Protein AF-A0A0F2N7G3-F1 (afdb_monomer_lite)

Structure (mmCIF, N/CA/C/O backbone):
data_AF-A0A0F2N7G3-F1
#
_entry.id   AF-A0A0F2N7G3-F1
#
loop_
_atom_site.group_PDB
_atom_site.id
_atom_site.type_symbol
_atom_site.label_atom_id
_atom_site.label_alt_id
_atom_site.label_comp_id
_atom_site.label_asym_id
_atom_site.label_entity_id
_atom_site.label_seq_id
_atom_site.pdbx_PDB_ins_code
_atom_site.Cartn_x
_atom_site.Cartn_y
_atom_site.Cartn_z
_atom_site.occupancy
_atom_site.B_iso_or_equiv
_atom_site.auth_seq_id
_atom_site.auth_comp_id
_atom_site.auth_asym_id
_atom_site.auth_atom_id
_atom_site.pdbx_PDB_model_num
ATOM 1 N N . MET A 1 1 ? 11.033 -14.322 -19.989 1.00 72.00 1 MET A N 1
ATOM 2 C CA . MET A 1 1 ? 12.106 -14.354 -21.023 1.00 72.00 1 MET A CA 1
ATOM 3 C C . MET A 1 1 ? 13.454 -14.133 -20.350 1.00 72.00 1 MET A C 1
ATOM 5 O O . MET A 1 1 ? 13.555 -13.159 -19.626 1.00 72.00 1 MET A O 1
ATOM 9 N N . LYS A 1 2 ? 14.467 -14.987 -20.559 1.00 78.50 2 LYS A N 1
ATOM 10 C CA . LYS A 1 2 ? 15.800 -14.858 -19.932 1.00 78.50 2 LYS A CA 1
ATOM 11 C C . LYS A 1 2 ? 16.860 -14.448 -20.958 1.00 78.50 2 LYS A C 1
ATOM 13 O O . LYS A 1 2 ? 16.873 -15.008 -22.050 1.00 78.50 2 LYS A O 1
ATOM 18 N N . VAL A 1 3 ? 17.708 -13.473 -20.625 1.00 78.44 3 VAL A N 1
ATOM 19 C CA . VAL A 1 3 ? 18.659 -12.839 -21.554 1.00 78.44 3 VAL A CA 1
ATOM 20 C C . VAL A 1 3 ? 19.951 -12.476 -20.835 1.00 78.44 3 VAL A C 1
ATOM 22 O O . VAL A 1 3 ? 19.907 -11.849 -19.783 1.00 78.44 3 VAL A O 1
ATOM 25 N N . THR A 1 4 ? 21.096 -12.820 -21.419 1.00 81.38 4 THR A N 1
ATOM 26 C CA . THR A 1 4 ? 22.418 -12.392 -20.939 1.00 81.38 4 THR A CA 1
ATOM 27 C C . THR A 1 4 ? 22.904 -11.199 -21.756 1.00 81.38 4 THR A C 1
ATOM 29 O O . THR A 1 4 ? 22.826 -11.206 -22.985 1.00 81.38 4 THR A O 1
ATOM 32 N N . ILE A 1 5 ? 23.377 -10.164 -21.067 1.00 78.56 5 ILE A N 1
ATOM 33 C CA . ILE A 1 5 ? 23.793 -8.886 -21.637 1.00 78.56 5 ILE A CA 1
ATOM 34 C C . ILE A 1 5 ? 25.274 -8.691 -21.321 1.00 78.56 5 ILE A C 1
ATOM 36 O O . ILE A 1 5 ? 25.671 -8.583 -20.158 1.00 78.56 5 ILE A O 1
ATOM 40 N N . ASP A 1 6 ? 26.093 -8.642 -22.368 1.00 78.94 6 ASP A N 1
ATOM 41 C CA . ASP A 1 6 ? 27.512 -8.327 -22.230 1.00 78.94 6 ASP A CA 1
ATOM 42 C C . ASP A 1 6 ? 27.727 -6.821 -22.015 1.00 78.94 6 ASP A C 1
ATOM 44 O O . ASP A 1 6 ? 26.943 -5.976 -22.464 1.00 78.94 6 ASP A O 1
ATOM 48 N N . LYS A 1 7 ? 28.842 -6.476 -21.366 1.00 73.31 7 LYS A N 1
ATOM 49 C CA . LYS A 1 7 ? 29.288 -5.085 -21.226 1.00 73.31 7 LYS A CA 1
ATOM 50 C C . LYS A 1 7 ? 29.642 -4.486 -22.596 1.00 73.31 7 LYS A C 1
ATOM 52 O O . LYS A 1 7 ? 30.176 -5.189 -23.454 1.00 73.31 7 LYS A O 1
ATOM 57 N N . ASN A 1 8 ? 29.385 -3.189 -22.775 1.00 71.25 8 ASN A N 1
ATOM 58 C CA . ASN A 1 8 ? 29.599 -2.434 -24.017 1.00 71.25 8 ASN A CA 1
ATOM 59 C C . ASN A 1 8 ? 28.863 -3.017 -25.238 1.00 71.25 8 ASN A C 1
ATOM 61 O O . ASN A 1 8 ? 29.367 -2.994 -26.362 1.00 71.25 8 ASN A O 1
ATOM 65 N N . LYS A 1 9 ? 27.683 -3.597 -25.015 1.00 76.75 9 LYS A N 1
ATOM 66 C CA . LYS A 1 9 ? 26.800 -4.083 -26.073 1.00 76.75 9 LYS A CA 1
ATOM 67 C C . LYS A 1 9 ? 25.413 -3.489 -25.920 1.00 76.75 9 LYS A C 1
ATOM 69 O O . LYS A 1 9 ? 24.942 -3.197 -24.824 1.00 76.75 9 LYS A O 1
ATOM 74 N N . THR A 1 10 ? 24.735 -3.377 -27.054 1.00 75.94 10 THR A N 1
ATOM 75 C CA . THR A 1 10 ? 23.310 -3.079 -27.089 1.00 75.94 10 THR A CA 1
ATOM 76 C C . THR A 1 10 ? 22.542 -4.363 -27.365 1.00 75.94 10 THR A C 1
ATOM 78 O O . THR A 1 10 ? 22.712 -4.966 -28.425 1.00 75.94 10 THR A O 1
ATOM 81 N N . VAL A 1 11 ? 21.689 -4.779 -26.430 1.00 76.81 11 VAL A N 1
ATOM 82 C CA . VAL A 1 11 ? 20.790 -5.930 -26.615 1.00 76.81 11 VAL A CA 1
ATOM 83 C C . VAL A 1 11 ? 19.369 -5.426 -26.824 1.00 76.81 11 VAL A C 1
ATOM 85 O O . VAL A 1 11 ? 18.918 -4.522 -26.125 1.00 76.81 11 VAL A O 1
ATOM 88 N N . GLN A 1 12 ? 18.673 -6.000 -27.806 1.00 75.25 12 GLN A N 1
ATOM 89 C CA . GLN A 1 12 ? 17.316 -5.613 -28.181 1.00 75.25 12 GLN A CA 1
ATOM 90 C C . GLN A 1 12 ? 16.384 -6.814 -28.051 1.00 75.25 1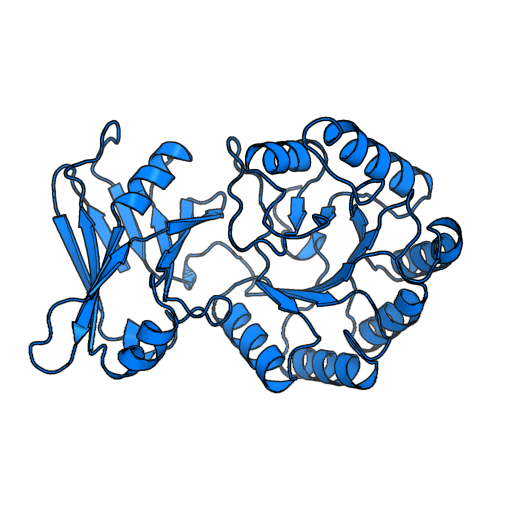2 GLN A C 1
ATOM 92 O O . GLN A 1 12 ? 16.621 -7.852 -28.668 1.00 75.25 12 GLN A O 1
ATOM 97 N N . LEU A 1 13 ? 15.321 -6.665 -27.264 1.00 70.88 13 LEU A N 1
ATOM 98 C CA . LEU A 1 13 ? 14.324 -7.707 -27.048 1.00 70.88 13 LEU A CA 1
ATOM 99 C C . LEU A 1 13 ? 12.992 -7.289 -27.633 1.00 70.88 13 LEU A C 1
ATOM 101 O O . LEU A 1 13 ? 12.476 -6.219 -27.322 1.00 70.88 13 LEU A O 1
ATOM 105 N N . PHE A 1 14 ? 12.438 -8.170 -28.457 1.00 67.75 14 PHE A N 1
ATOM 106 C CA . PHE A 1 14 ? 11.184 -7.952 -29.156 1.00 67.75 14 PHE A CA 1
ATOM 107 C C . PHE A 1 14 ? 10.133 -8.914 -28.630 1.00 67.75 14 PHE A C 1
ATOM 109 O O . PHE A 1 14 ? 10.351 -10.127 -28.618 1.00 67.75 14 PHE A O 1
ATOM 116 N N . ASN A 1 15 ? 8.961 -8.393 -28.274 1.00 63.91 15 ASN A N 1
ATOM 117 C CA . ASN A 1 15 ? 7.824 -9.247 -27.974 1.00 63.91 15 ASN A CA 1
ATOM 118 C C . ASN A 1 15 ? 6.504 -8.622 -28.445 1.00 63.91 15 ASN A C 1
ATOM 120 O O . ASN A 1 15 ? 6.137 -7.514 -28.059 1.00 63.91 15 ASN A O 1
ATOM 124 N N . ARG A 1 16 ? 5.781 -9.353 -29.300 1.00 58.91 16 ARG A N 1
ATOM 125 C CA . ARG A 1 16 ? 4.469 -8.941 -29.821 1.00 58.91 16 ARG A CA 1
ATOM 126 C C . ARG A 1 16 ? 3.311 -9.310 -28.887 1.00 58.91 16 ARG A C 1
ATOM 128 O O . ARG A 1 16 ? 2.254 -8.695 -28.991 1.00 58.91 16 ARG A O 1
ATOM 135 N N . SER A 1 17 ? 3.473 -10.292 -27.993 1.00 58.00 17 SER A N 1
ATOM 136 C CA . SER A 1 17 ? 2.402 -10.703 -27.068 1.00 58.00 17 SER A CA 1
ATOM 137 C C . SER A 1 17 ? 2.170 -9.679 -25.955 1.00 58.00 17 SER A C 1
ATOM 139 O O . SER A 1 17 ? 1.044 -9.492 -25.510 1.00 58.00 17 SER A O 1
ATOM 141 N N . TRP A 1 18 ? 3.217 -8.945 -25.594 1.00 57.19 18 TRP A N 1
ATOM 142 C CA . TRP A 1 18 ? 3.231 -7.855 -24.621 1.00 57.19 18 TRP A CA 1
ATOM 143 C C . TRP A 1 18 ? 2.234 -6.721 -24.895 1.00 57.19 18 TRP A C 1
ATOM 145 O O . TRP A 1 18 ? 1.653 -6.175 -23.962 1.00 57.19 18 TRP A O 1
ATOM 155 N N . VAL A 1 19 ? 1.978 -6.412 -26.168 1.00 53.44 19 VAL A N 1
ATOM 156 C CA . VAL A 1 19 ? 0.980 -5.407 -26.574 1.00 53.44 19 VAL A CA 1
ATOM 157 C C . VAL A 1 19 ? -0.447 -5.943 -26.412 1.00 53.44 19 VAL A C 1
ATOM 159 O O . VAL A 1 19 ? -1.344 -5.219 -25.997 1.00 53.44 19 VAL A O 1
ATOM 162 N N . LYS A 1 20 ? -0.667 -7.225 -26.729 1.00 51.09 20 LYS A N 1
ATOM 163 C CA . LYS A 1 20 ? -2.007 -7.831 -26.796 1.00 51.09 20 LYS A CA 1
ATOM 164 C C . LYS A 1 20 ? -2.516 -8.374 -25.460 1.00 51.09 20 LYS A C 1
ATOM 166 O O . LYS A 1 20 ? -3.719 -8.531 -25.303 1.00 51.09 20 LYS A O 1
ATOM 171 N N . ALA A 1 21 ? -1.624 -8.684 -24.521 1.00 47.59 21 ALA A N 1
ATOM 172 C CA . ALA A 1 21 ? -1.977 -9.381 -23.284 1.00 47.59 21 ALA A CA 1
ATOM 173 C C . ALA A 1 21 ? -2.361 -8.455 -22.112 1.00 47.59 21 ALA A C 1
ATOM 175 O O . ALA A 1 21 ? -2.647 -8.951 -21.030 1.00 47.59 21 ALA A O 1
ATOM 176 N N . GLY A 1 22 ? -2.315 -7.125 -22.267 1.00 47.97 22 GLY A N 1
ATOM 177 C CA . GLY A 1 22 ? -2.617 -6.183 -21.173 1.00 47.97 22 GLY A CA 1
ATOM 178 C C . GLY A 1 22 ? -1.610 -6.185 -20.007 1.00 47.97 22 GLY A C 1
ATOM 179 O O . GLY A 1 22 ? -1.713 -5.345 -19.119 1.00 47.97 22 GLY A O 1
ATOM 180 N N . VAL A 1 23 ? -0.604 -7.069 -20.044 1.00 49.19 23 VAL A N 1
ATOM 181 C CA . VAL A 1 23 ? 0.442 -7.278 -19.019 1.00 49.19 23 VAL A CA 1
ATOM 182 C C . VAL A 1 23 ? 1.237 -6.005 -18.726 1.00 49.19 23 VAL A C 1
ATOM 184 O O . VAL A 1 23 ? 1.738 -5.812 -17.624 1.00 49.19 23 VAL A O 1
ATOM 187 N N . ILE A 1 24 ? 1.326 -5.111 -19.708 1.00 57.69 24 ILE A N 1
ATOM 188 C CA . ILE A 1 24 ? 2.257 -3.993 -19.659 1.00 57.69 24 ILE A CA 1
ATOM 189 C C . ILE A 1 24 ? 1.602 -2.670 -19.278 1.00 57.69 24 ILE A C 1
ATOM 191 O O . ILE A 1 24 ? 2.292 -1.780 -18.793 1.00 57.69 24 ILE A O 1
ATOM 195 N N . ARG A 1 25 ? 0.285 -2.504 -19.439 1.00 63.62 25 ARG A N 1
ATOM 196 C CA . ARG A 1 25 ? -0.356 -1.248 -19.037 1.00 63.62 25 ARG A CA 1
ATOM 197 C C . ARG A 1 25 ? -0.560 -1.244 -17.527 1.00 63.62 25 ARG A C 1
ATOM 199 O O . ARG A 1 25 ? -1.427 -1.942 -17.014 1.00 63.62 25 ARG A O 1
ATOM 206 N N . ASP A 1 26 ? 0.210 -0.418 -16.833 1.00 63.66 26 ASP A N 1
ATOM 207 C CA . ASP A 1 26 ? -0.037 -0.092 -15.438 1.00 63.66 26 ASP A CA 1
ATOM 208 C C . ASP A 1 26 ? -1.223 0.865 -15.340 1.00 63.66 26 ASP A C 1
ATOM 210 O O . ASP A 1 26 ? -1.124 2.040 -15.712 1.00 63.66 26 ASP A O 1
ATOM 214 N N . MET A 1 27 ? -2.355 0.362 -14.850 1.00 62.53 27 MET A N 1
ATOM 215 C CA . MET A 1 27 ? -3.578 1.160 -14.744 1.00 62.53 27 MET A CA 1
ATOM 216 C C . MET A 1 27 ? -3.527 2.197 -13.615 1.00 62.53 27 MET A C 1
ATOM 218 O O . MET A 1 27 ? -4.359 3.101 -13.597 1.00 62.53 27 MET A O 1
ATOM 222 N N . ARG A 1 28 ? -2.558 2.110 -12.690 1.00 56.78 28 ARG A N 1
ATOM 223 C CA . ARG A 1 28 ? -2.396 3.078 -11.591 1.00 56.78 28 ARG A CA 1
ATOM 224 C C . ARG A 1 28 ? -1.828 4.386 -12.108 1.00 56.78 28 ARG A C 1
ATOM 226 O O . ARG A 1 28 ? -2.324 5.462 -11.801 1.00 56.78 28 ARG A O 1
ATOM 233 N N . TYR A 1 29 ? -0.769 4.269 -12.900 1.00 55.75 29 TYR A N 1
ATOM 234 C CA . TYR A 1 29 ? 0.009 5.414 -13.367 1.00 55.75 29 TYR A CA 1
ATOM 235 C C . TYR A 1 29 ? -0.225 5.748 -14.831 1.00 55.75 29 TYR A C 1
ATOM 237 O O . TYR A 1 29 ? 0.420 6.652 -15.359 1.00 55.75 29 TYR A O 1
ATOM 245 N N . ASN A 1 30 ? -1.113 4.993 -15.479 1.00 60.88 30 ASN A N 1
ATOM 246 C CA . ASN A 1 30 ? -1.351 5.051 -16.909 1.00 60.88 30 ASN A CA 1
ATOM 247 C C . ASN A 1 30 ? -0.032 5.035 -17.698 1.00 60.88 30 ASN A C 1
ATOM 249 O O . ASN A 1 30 ? 0.276 5.940 -18.475 1.00 60.88 30 ASN A O 1
ATOM 253 N N . CYS A 1 31 ? 0.792 4.029 -17.414 1.00 63.72 31 CYS A N 1
ATOM 254 C CA . CYS A 1 31 ? 2.129 3.899 -17.979 1.00 63.72 31 CYS A CA 1
ATOM 255 C C . CYS A 1 31 ? 2.402 2.455 -18.389 1.00 63.72 31 CYS A C 1
ATOM 257 O O . CYS A 1 31 ? 1.558 1.577 -18.211 1.00 63.72 31 CYS A O 1
ATOM 259 N N . ILE A 1 32 ? 3.582 2.212 -18.948 1.00 68.69 32 ILE A N 1
ATOM 260 C CA . ILE A 1 32 ? 4.042 0.860 -19.235 1.00 68.69 32 ILE A CA 1
ATOM 261 C C . ILE A 1 32 ? 4.868 0.356 -18.053 1.00 68.69 32 ILE A C 1
ATOM 263 O O . ILE A 1 32 ? 5.714 1.082 -17.542 1.00 68.69 32 ILE A O 1
ATOM 267 N N . SER A 1 33 ? 4.641 -0.875 -17.605 1.00 69.12 33 SER A N 1
ATOM 268 C CA . SER A 1 33 ? 5.475 -1.500 -16.582 1.00 69.12 33 SER A CA 1
ATOM 269 C C . SER A 1 33 ? 5.602 -3.004 -16.769 1.00 69.12 33 SER A C 1
ATOM 271 O O . SER A 1 33 ? 4.733 -3.635 -17.361 1.00 69.12 33 SER A O 1
ATOM 273 N N . PHE A 1 34 ? 6.700 -3.562 -16.273 1.00 70.31 34 PHE A N 1
ATOM 274 C CA . PHE A 1 34 ? 7.006 -4.986 -16.360 1.00 70.31 34 PHE A CA 1
ATOM 275 C C . PHE A 1 34 ? 7.913 -5.410 -15.204 1.00 70.31 34 PHE A C 1
ATOM 277 O O . PHE A 1 34 ? 8.567 -4.573 -14.569 1.00 70.31 34 PHE A O 1
ATOM 284 N N . TRP A 1 35 ? 7.953 -6.710 -14.925 1.00 73.00 35 TRP A N 1
ATOM 285 C CA . TRP A 1 35 ? 8.851 -7.276 -13.921 1.00 73.00 35 TRP A CA 1
ATOM 286 C C . TRP A 1 35 ? 10.165 -7.706 -14.562 1.00 73.00 35 TRP A C 1
ATOM 288 O O . TRP A 1 35 ? 10.185 -8.381 -15.590 1.00 73.00 35 TRP A O 1
ATOM 298 N N . MET A 1 36 ? 11.277 -7.345 -13.933 1.00 74.75 36 MET A N 1
ATOM 299 C CA . MET A 1 36 ? 12.616 -7.733 -14.350 1.00 74.75 36 MET A CA 1
ATOM 300 C C . MET A 1 36 ? 13.381 -8.299 -13.158 1.00 74.75 36 MET A C 1
ATOM 302 O O . MET A 1 36 ? 13.611 -7.598 -12.181 1.00 74.75 36 MET A O 1
ATOM 306 N N . LYS A 1 37 ? 13.799 -9.559 -13.233 1.00 74.44 37 LYS A N 1
ATOM 307 C CA . LYS A 1 37 ? 14.785 -10.138 -12.324 1.00 74.44 37 LYS A CA 1
ATOM 308 C C . LYS A 1 37 ? 16.171 -9.888 -12.875 1.00 74.44 37 LYS A C 1
ATOM 310 O O . LYS A 1 37 ? 16.400 -10.165 -14.050 1.00 74.44 37 LYS A O 1
ATOM 315 N N . ILE A 1 38 ? 17.091 -9.440 -12.041 1.00 74.19 38 ILE A N 1
ATOM 316 C CA . ILE A 1 38 ? 18.508 -9.370 -12.380 1.00 74.19 38 ILE A CA 1
ATOM 317 C C . ILE A 1 38 ? 19.203 -10.475 -11.578 1.00 74.19 38 ILE A C 1
ATOM 319 O O . ILE A 1 38 ? 19.166 -10.472 -10.350 1.00 74.19 38 ILE A O 1
ATOM 323 N N . ASP A 1 39 ? 19.769 -11.465 -12.270 1.00 74.75 39 ASP A N 1
ATOM 324 C CA . ASP A 1 39 ? 20.479 -12.582 -11.644 1.00 74.75 39 ASP A CA 1
ATOM 325 C C . ASP A 1 39 ? 21.842 -12.093 -11.129 1.00 74.75 39 ASP A C 1
ATOM 327 O O . ASP A 1 39 ? 22.720 -11.755 -11.923 1.00 74.75 39 ASP A O 1
ATOM 331 N N . GLY A 1 40 ? 22.019 -12.085 -9.807 1.00 70.69 40 GLY A N 1
ATOM 332 C CA . GLY A 1 40 ? 23.263 -11.718 -9.127 1.00 70.69 40 GLY A CA 1
ATOM 333 C C . GLY A 1 40 ? 23.014 -10.898 -7.860 1.00 70.69 40 GLY A C 1
ATOM 334 O O . GLY A 1 40 ? 21.897 -10.445 -7.608 1.00 70.69 40 GLY A O 1
ATOM 335 N N . ASP A 1 41 ? 24.063 -10.712 -7.062 1.00 69.06 41 ASP A N 1
ATOM 336 C CA . ASP A 1 41 ? 24.041 -9.837 -5.891 1.00 69.06 41 ASP A CA 1
ATOM 337 C C . ASP A 1 41 ? 24.531 -8.444 -6.292 1.00 69.06 41 ASP A C 1
ATOM 339 O O . ASP A 1 41 ? 25.728 -8.222 -6.463 1.00 69.06 41 ASP A O 1
ATOM 343 N N . TYR A 1 42 ? 23.589 -7.516 -6.450 1.00 70.12 42 TYR A N 1
ATOM 344 C CA . TYR A 1 42 ? 23.861 -6.127 -6.814 1.00 70.12 42 TYR A CA 1
ATOM 345 C C . TYR A 1 42 ? 23.477 -5.184 -5.675 1.00 70.12 42 TYR A C 1
ATOM 347 O O . TYR A 1 42 ? 22.481 -5.390 -4.972 1.00 70.12 42 TYR A O 1
ATOM 355 N N . THR A 1 43 ? 24.254 -4.120 -5.512 1.00 66.94 43 THR A N 1
ATOM 356 C CA . THR A 1 43 ? 23.890 -2.971 -4.680 1.00 66.94 43 THR A CA 1
ATOM 357 C C . THR A 1 43 ? 22.746 -2.175 -5.322 1.00 66.94 43 THR A C 1
ATOM 359 O O . THR A 1 43 ? 22.462 -2.305 -6.512 1.00 66.94 43 THR A O 1
ATOM 362 N N . LEU A 1 44 ? 22.070 -1.316 -4.552 1.00 63.12 44 LEU A N 1
ATOM 363 C CA . LEU A 1 44 ? 21.004 -0.462 -5.095 1.00 63.12 44 LEU A CA 1
ATOM 364 C C . LEU A 1 44 ? 21.514 0.485 -6.192 1.00 63.12 44 LEU A C 1
ATOM 366 O O . LEU A 1 44 ? 20.802 0.720 -7.163 1.00 63.12 44 LEU A O 1
ATOM 370 N N . GLU A 1 45 ? 22.725 1.017 -6.034 1.00 68.00 45 GLU A N 1
ATOM 371 C CA . GLU A 1 45 ? 23.364 1.892 -7.021 1.00 68.00 45 GLU A CA 1
ATOM 372 C C . GLU A 1 45 ? 23.597 1.144 -8.339 1.00 68.00 45 GLU A C 1
ATOM 374 O O . GLU A 1 45 ? 23.178 1.606 -9.397 1.00 68.00 45 GLU A O 1
ATOM 379 N N . GLU A 1 46 ? 24.127 -0.078 -8.267 1.00 72.75 46 GLU A N 1
ATOM 380 C CA . GLU A 1 46 ? 24.290 -0.956 -9.428 1.00 72.75 46 GLU A CA 1
ATOM 381 C C . GLU A 1 46 ? 22.948 -1.313 -10.082 1.00 72.75 46 GLU A C 1
ATOM 383 O O . GLU A 1 46 ? 22.830 -1.285 -11.304 1.00 72.75 46 GLU A O 1
ATOM 388 N N . LEU A 1 47 ? 21.904 -1.598 -9.297 1.00 71.38 47 LEU A N 1
ATOM 389 C CA . LEU A 1 47 ? 20.560 -1.851 -9.827 1.00 71.38 47 LEU A CA 1
ATOM 390 C C . LEU A 1 47 ? 19.969 -0.609 -10.511 1.00 71.38 47 LEU A C 1
ATOM 392 O O . LEU A 1 47 ? 19.339 -0.732 -11.562 1.00 71.38 47 LEU A O 1
ATOM 396 N N . GLN A 1 48 ? 20.166 0.582 -9.941 1.00 69.31 48 GLN A N 1
ATOM 397 C CA . GLN A 1 48 ? 19.744 1.852 -10.538 1.00 69.31 48 GLN A CA 1
ATOM 398 C C . GLN A 1 48 ? 20.460 2.109 -11.861 1.00 69.31 48 GLN A C 1
ATOM 400 O O . GLN A 1 48 ? 19.807 2.471 -12.841 1.00 69.31 48 GLN A O 1
ATOM 405 N N . GLU A 1 49 ? 21.769 1.866 -11.912 1.00 72.50 49 GLU A N 1
ATOM 406 C CA . GLU A 1 49 ? 22.543 1.927 -13.147 1.00 72.50 49 GLU A CA 1
ATOM 407 C C . GLU A 1 49 ? 22.024 0.915 -14.181 1.00 72.50 49 GLU A C 1
ATOM 409 O O . GLU A 1 49 ? 21.799 1.296 -15.329 1.00 7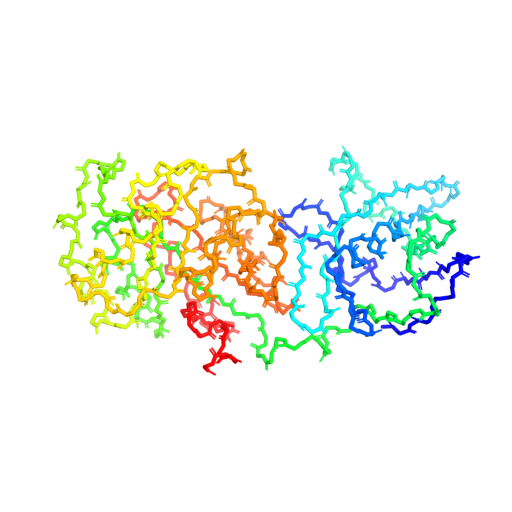2.50 49 GLU A O 1
ATOM 414 N N . ILE A 1 50 ? 21.762 -0.343 -13.793 1.00 73.75 50 ILE A N 1
ATOM 415 C CA . ILE A 1 50 ? 21.218 -1.379 -14.692 1.00 73.75 50 ILE A CA 1
ATOM 416 C C . ILE A 1 50 ? 19.859 -0.963 -15.252 1.00 73.75 50 ILE A C 1
ATOM 418 O O . ILE A 1 50 ? 19.644 -1.073 -16.458 1.00 73.75 50 ILE A O 1
ATOM 422 N N . VAL A 1 51 ? 18.945 -0.451 -14.422 1.00 71.44 51 VAL A N 1
ATOM 423 C CA . VAL A 1 51 ? 17.645 0.016 -14.920 1.00 71.44 51 VAL A CA 1
ATOM 424 C C . VAL A 1 51 ? 17.798 1.226 -15.831 1.00 71.44 51 VAL A C 1
ATOM 426 O O . VAL A 1 51 ? 17.148 1.254 -16.869 1.00 71.44 51 VAL A O 1
ATOM 429 N N . ALA A 1 52 ? 18.687 2.174 -15.528 1.00 70.38 52 ALA A N 1
ATOM 430 C CA . ALA A 1 52 ? 18.911 3.349 -16.373 1.00 70.38 52 ALA A CA 1
ATOM 431 C C . ALA A 1 52 ? 19.399 3.001 -17.797 1.00 70.38 52 ALA A C 1
ATOM 433 O O . ALA A 1 52 ? 19.209 3.790 -18.726 1.00 70.38 52 ALA A O 1
ATOM 434 N N . MET A 1 53 ? 19.992 1.818 -17.995 1.00 72.75 53 MET A N 1
ATOM 435 C CA . MET A 1 53 ? 20.368 1.309 -19.324 1.00 72.75 53 MET A CA 1
ATOM 436 C C . MET A 1 53 ? 19.176 0.830 -20.144 1.00 72.75 53 MET A C 1
ATOM 438 O O . MET A 1 53 ? 19.295 0.683 -21.363 1.00 72.75 53 MET A O 1
ATOM 442 N N . VAL A 1 54 ? 18.057 0.527 -19.488 1.00 72.50 54 VAL A N 1
ATOM 443 C CA . VAL A 1 54 ? 16.873 -0.014 -20.137 1.00 72.50 54 VAL A CA 1
ATOM 444 C C . VAL A 1 54 ? 16.104 1.135 -20.773 1.00 72.50 54 VAL A C 1
ATOM 446 O O . VAL A 1 54 ? 15.766 2.123 -20.129 1.00 72.50 54 VAL A O 1
ATOM 449 N N . ARG A 1 55 ? 15.796 1.023 -22.058 1.00 72.94 55 ARG A N 1
ATOM 450 C CA . ARG A 1 55 ? 14.922 1.950 -22.783 1.00 72.94 55 ARG A CA 1
ATOM 451 C C . ARG A 1 55 ? 13.836 1.153 -23.472 1.00 72.94 55 ARG A C 1
ATOM 453 O O . ARG A 1 55 ? 14.068 0.015 -23.877 1.00 72.94 55 ARG A O 1
ATOM 460 N N . LEU A 1 56 ? 12.661 1.753 -23.620 1.00 67.38 56 LEU A N 1
ATOM 461 C CA . LEU A 1 56 ? 11.605 1.173 -24.436 1.00 67.38 56 LEU A CA 1
ATOM 462 C C . LEU A 1 56 ? 11.451 1.978 -25.717 1.00 67.38 56 LEU A C 1
ATOM 464 O O . LEU A 1 56 ? 11.263 3.194 -25.687 1.00 67.38 56 LEU A O 1
ATOM 468 N N . GLU A 1 57 ? 11.512 1.268 -26.831 1.00 69.50 57 GLU A N 1
ATOM 469 C CA . GLU A 1 57 ? 11.232 1.779 -28.161 1.00 69.50 57 GLU A CA 1
ATOM 470 C C . GLU A 1 57 ? 9.944 1.149 -28.693 1.00 69.50 57 GLU A C 1
ATOM 472 O O . GLU A 1 57 ? 9.646 -0.027 -28.454 1.00 69.50 57 GLU A O 1
ATOM 477 N N . PHE A 1 58 ? 9.180 1.957 -29.420 1.00 68.38 58 PHE A N 1
ATOM 478 C CA . PHE A 1 58 ? 7.895 1.573 -29.984 1.00 68.38 58 PHE A CA 1
ATOM 479 C C . PHE A 1 58 ? 7.914 1.714 -31.495 1.00 68.38 58 PHE A C 1
ATOM 481 O O . PHE A 1 58 ? 8.071 2.828 -31.987 1.00 68.38 58 PHE A O 1
ATOM 488 N N . ASP A 1 59 ? 7.652 0.629 -32.218 1.00 63.59 59 ASP A N 1
ATOM 489 C CA . ASP A 1 59 ? 7.366 0.730 -33.648 1.00 63.59 59 ASP A CA 1
ATOM 490 C C . ASP A 1 59 ? 5.852 0.894 -33.836 1.00 63.59 59 ASP A C 1
ATOM 492 O O . ASP A 1 59 ? 5.062 0.015 -33.457 1.00 63.59 59 ASP A O 1
ATOM 496 N N . GLY A 1 60 ? 5.443 2.023 -34.419 1.00 57.59 60 GLY A N 1
ATOM 497 C CA . GLY A 1 60 ? 4.066 2.208 -34.871 1.00 57.59 60 GLY A CA 1
ATOM 498 C C . GLY A 1 60 ? 3.762 1.382 -36.126 1.00 57.59 60 GLY A C 1
ATOM 499 O O . GLY A 1 60 ? 4.679 0.941 -36.827 1.00 57.59 60 GLY A O 1
ATOM 500 N N . ALA A 1 61 ? 2.478 1.173 -36.423 1.00 53.44 61 ALA A N 1
ATOM 501 C CA . ALA A 1 61 ? 2.074 0.720 -37.754 1.00 53.44 61 ALA A CA 1
ATOM 502 C C . ALA A 1 61 ? 2.581 1.728 -38.807 1.00 53.44 61 ALA A C 1
ATOM 504 O O . ALA A 1 61 ? 2.458 2.935 -38.617 1.00 53.44 61 ALA A O 1
ATOM 505 N N . ASP A 1 62 ? 3.156 1.229 -39.901 1.00 51.59 62 ASP A N 1
ATOM 506 C CA . ASP A 1 62 ? 3.469 2.004 -41.111 1.00 51.59 62 ASP A CA 1
ATOM 507 C C . ASP A 1 62 ? 4.570 3.080 -40.996 1.00 51.59 62 ASP A C 1
ATOM 509 O O . ASP A 1 62 ? 4.376 4.251 -41.314 1.00 51.59 62 ASP A O 1
ATOM 513 N N . GLY A 1 63 ? 5.788 2.683 -40.611 1.00 51.72 63 GLY A N 1
ATOM 514 C CA . GLY A 1 63 ? 6.995 3.495 -40.853 1.00 51.72 63 GLY A CA 1
ATOM 515 C C . GLY A 1 63 ? 7.133 4.767 -40.003 1.00 51.72 63 GLY A C 1
ATOM 516 O O . GLY A 1 63 ? 8.071 5.542 -40.202 1.00 51.72 63 GLY A O 1
ATOM 517 N N . THR A 1 64 ? 6.243 4.989 -39.033 1.00 56.00 64 THR A N 1
ATOM 518 C CA . THR A 1 64 ? 6.413 6.027 -38.007 1.00 56.00 64 THR A CA 1
ATOM 519 C C . THR A 1 64 ? 7.682 5.795 -37.191 1.00 56.00 64 THR A C 1
ATOM 521 O O . THR A 1 64 ? 7.963 4.669 -36.778 1.00 56.00 64 THR A O 1
ATOM 524 N N . LYS A 1 65 ? 8.442 6.875 -36.950 1.00 57.19 65 LYS A N 1
ATOM 525 C CA . LYS A 1 65 ? 9.692 6.841 -36.178 1.00 57.19 65 LYS A CA 1
ATOM 526 C C . LYS A 1 65 ? 9.465 6.245 -34.782 1.00 57.19 65 LYS A C 1
ATOM 528 O O . LYS A 1 65 ? 8.437 6.560 -34.177 1.00 57.19 65 LYS A O 1
ATOM 533 N N . PRO A 1 66 ? 10.435 5.477 -34.252 1.00 58.81 66 PRO A N 1
ATOM 534 C CA . PRO A 1 66 ? 10.338 4.945 -32.908 1.00 58.81 66 PRO A CA 1
ATOM 535 C C . PRO A 1 66 ? 10.122 6.058 -31.888 1.00 58.81 66 PRO A C 1
ATOM 537 O O . PRO A 1 66 ? 10.863 7.043 -31.875 1.00 58.81 66 PRO A O 1
ATOM 540 N N . ILE A 1 67 ? 9.109 5.910 -31.036 1.00 61.41 67 ILE A N 1
ATOM 541 C CA . ILE A 1 67 ? 8.995 6.747 -29.840 1.00 61.41 67 ILE A CA 1
ATOM 542 C C . ILE A 1 67 ? 9.855 6.077 -28.771 1.00 61.41 67 ILE A C 1
ATOM 544 O O . ILE A 1 67 ? 9.683 4.888 -28.510 1.00 61.41 67 ILE A O 1
ATOM 548 N N . THR A 1 68 ? 10.794 6.812 -28.181 1.00 59.97 68 THR A N 1
ATOM 549 C CA . THR A 1 68 ? 11.654 6.300 -27.108 1.00 59.97 68 THR A CA 1
ATOM 550 C C . THR A 1 68 ? 11.190 6.856 -25.776 1.00 59.97 68 THR A C 1
ATOM 552 O O . THR A 1 68 ? 11.000 8.064 -25.627 1.00 59.97 68 THR A O 1
ATOM 555 N N . TYR A 1 69 ? 11.051 5.975 -24.793 1.00 60.38 69 TYR A N 1
ATOM 556 C CA . TYR A 1 69 ? 10.756 6.349 -23.420 1.00 60.38 69 TYR A CA 1
ATOM 557 C C . TYR A 1 69 ? 11.885 5.889 -22.507 1.00 60.38 69 TYR A C 1
ATOM 559 O O . TYR A 1 69 ? 12.343 4.744 -22.584 1.00 60.38 69 TYR A O 1
ATOM 567 N N . ASN A 1 70 ? 12.326 6.801 -21.643 1.00 56.25 70 ASN A N 1
ATOM 568 C CA . ASN A 1 70 ? 13.284 6.481 -20.596 1.00 56.25 70 ASN A CA 1
ATOM 569 C C . ASN A 1 70 ? 12.587 5.649 -19.519 1.00 56.25 70 ASN A C 1
ATOM 571 O O . ASN A 1 70 ? 11.439 5.922 -19.150 1.00 56.25 70 ASN A O 1
ATOM 575 N N . THR A 1 71 ? 13.280 4.623 -19.034 1.00 56.41 71 THR A N 1
ATOM 576 C CA . THR A 1 71 ? 12.822 3.850 -17.882 1.00 56.41 71 THR A CA 1
ATOM 577 C C . THR A 1 71 ? 13.147 4.584 -16.594 1.00 56.41 71 THR A C 1
ATOM 579 O O . THR A 1 71 ? 14.108 5.348 -16.500 1.00 56.41 71 THR A O 1
ATOM 582 N N . TYR A 1 72 ? 12.330 4.318 -15.585 1.00 55.47 72 TYR A N 1
ATOM 583 C CA . TYR A 1 72 ? 12.600 4.700 -14.216 1.00 55.47 72 TYR A CA 1
ATOM 584 C C . TYR A 1 72 ? 12.445 3.461 -13.335 1.00 55.47 72 TYR A C 1
ATOM 586 O O . TYR A 1 72 ? 11.448 2.735 -13.420 1.00 55.47 72 TYR A O 1
ATOM 594 N N . LEU A 1 73 ? 13.439 3.227 -12.477 1.00 52.28 73 LEU A N 1
ATOM 595 C CA . LEU A 1 73 ? 13.335 2.273 -11.378 1.00 52.28 73 LEU A CA 1
ATOM 596 C C . LEU A 1 73 ? 12.362 2.844 -10.343 1.00 52.28 73 LEU A C 1
ATOM 598 O O . LEU A 1 73 ? 12.541 3.988 -9.925 1.00 52.28 73 LEU A O 1
ATOM 602 N N . LYS A 1 74 ? 11.363 2.067 -9.904 1.00 51.53 74 LYS A N 1
ATOM 603 C CA . LYS A 1 74 ? 10.464 2.524 -8.826 1.00 51.53 74 LYS A CA 1
ATOM 604 C C . LYS A 1 74 ? 10.339 1.593 -7.633 1.00 51.53 74 LYS A C 1
ATOM 606 O O . LYS A 1 74 ? 10.096 2.101 -6.544 1.00 51.53 74 LYS A O 1
ATOM 611 N N . SER A 1 75 ? 10.503 0.282 -7.803 1.00 50.00 75 SER A N 1
ATOM 612 C CA . SER A 1 75 ? 10.495 -0.652 -6.675 1.00 50.00 75 SER A CA 1
ATOM 613 C C . SER A 1 75 ? 11.425 -1.843 -6.906 1.00 50.00 75 SER A C 1
ATOM 615 O O . SER A 1 75 ? 11.595 -2.318 -8.033 1.00 50.00 75 SER A O 1
ATOM 617 N N . PHE A 1 76 ? 12.035 -2.313 -5.818 1.00 49.22 76 PHE A N 1
ATOM 618 C CA . PHE A 1 76 ? 12.868 -3.510 -5.767 1.00 49.22 76 PHE A CA 1
ATOM 619 C C . PHE A 1 76 ? 12.397 -4.393 -4.614 1.00 49.22 76 PHE A C 1
ATOM 621 O O . PHE A 1 76 ? 11.949 -3.893 -3.583 1.00 49.22 76 PHE A O 1
ATOM 628 N N . ASN A 1 77 ? 12.517 -5.708 -4.769 1.00 48.69 77 ASN A N 1
ATOM 629 C CA . ASN A 1 77 ? 12.382 -6.627 -3.647 1.00 48.69 77 ASN A CA 1
ATOM 630 C C . ASN A 1 77 ? 13.727 -7.294 -3.324 1.00 48.69 77 ASN A C 1
ATOM 632 O O . ASN A 1 77 ? 14.700 -7.215 -4.074 1.00 48.69 77 ASN A O 1
ATOM 636 N N . SER A 1 78 ? 13.778 -7.993 -2.191 1.00 44.69 78 SER A N 1
ATOM 637 C CA . SER A 1 78 ? 15.010 -8.604 -1.674 1.00 44.69 78 SER A CA 1
ATOM 638 C C . SER A 1 78 ? 15.611 -9.744 -2.510 1.00 44.69 78 SER A C 1
ATOM 640 O O . SER A 1 78 ? 16.682 -10.241 -2.169 1.00 44.69 78 SER A O 1
ATOM 642 N N . THR A 1 79 ? 14.949 -10.140 -3.600 1.00 51.34 79 THR A N 1
ATOM 643 C CA . THR A 1 79 ? 15.303 -11.295 -4.444 1.00 51.34 79 THR A CA 1
ATOM 644 C C . THR A 1 79 ? 15.768 -10.901 -5.852 1.00 51.34 79 THR A C 1
ATOM 646 O O . THR A 1 79 ? 15.805 -11.740 -6.753 1.00 51.34 79 THR A O 1
ATOM 649 N N . GLY A 1 80 ? 16.109 -9.622 -6.050 1.00 59.16 80 GLY A N 1
ATOM 650 C CA . GLY A 1 80 ? 16.609 -9.097 -7.325 1.00 59.16 80 GLY A CA 1
ATOM 651 C C . GLY A 1 80 ? 15.519 -8.845 -8.368 1.00 59.16 80 GLY A C 1
ATOM 652 O O . GLY A 1 80 ? 15.841 -8.578 -9.525 1.00 59.16 80 GLY A O 1
ATOM 653 N N . TRP A 1 81 ? 14.239 -8.924 -7.983 1.00 64.31 81 TRP A N 1
ATOM 654 C CA . TRP A 1 81 ? 13.131 -8.503 -8.835 1.00 64.31 81 TRP A CA 1
ATOM 655 C C . TRP A 1 81 ? 12.885 -7.010 -8.709 1.00 64.31 81 TRP A C 1
ATOM 657 O O . TRP A 1 81 ? 12.838 -6.441 -7.616 1.00 64.31 81 TRP A O 1
ATOM 667 N N . VAL A 1 82 ? 12.680 -6.406 -9.865 1.00 64.75 82 VAL A N 1
ATOM 668 C CA . VAL A 1 82 ? 12.514 -4.983 -10.062 1.00 64.75 82 VAL A CA 1
ATOM 669 C C . VAL A 1 82 ? 11.264 -4.753 -10.895 1.00 64.75 82 VAL A C 1
ATOM 671 O O . VAL A 1 82 ? 11.124 -5.335 -11.973 1.00 64.75 82 VAL A O 1
ATOM 674 N N . ARG A 1 83 ? 10.371 -3.874 -10.431 1.00 67.81 83 ARG A N 1
ATOM 675 C CA . ARG A 1 83 ? 9.309 -3.348 -11.291 1.00 67.81 83 ARG A CA 1
ATOM 676 C C . ARG A 1 83 ? 9.871 -2.152 -12.047 1.00 67.81 83 ARG A C 1
ATOM 678 O O . ARG A 1 83 ? 10.226 -1.126 -11.457 1.00 67.81 83 ARG A O 1
ATOM 685 N N . VAL A 1 84 ? 9.966 -2.295 -13.361 1.00 67.19 84 VAL A N 1
ATOM 686 C CA . VAL A 1 84 ? 10.412 -1.225 -14.252 1.00 67.19 84 VAL A CA 1
ATOM 687 C C . VAL A 1 84 ? 9.183 -0.477 -14.735 1.00 67.19 84 VAL A C 1
ATOM 689 O O . VAL A 1 84 ? 8.246 -1.098 -15.233 1.00 67.19 84 VAL A O 1
ATOM 692 N N . PHE A 1 85 ? 9.187 0.848 -14.597 1.00 62.12 85 PHE A N 1
ATOM 693 C CA . PHE A 1 85 ? 8.130 1.710 -15.113 1.00 62.12 85 PHE A CA 1
ATOM 694 C C . PHE A 1 85 ? 8.670 2.589 -16.232 1.00 62.12 85 PHE A C 1
ATOM 696 O O . PHE A 1 85 ? 9.801 3.072 -16.205 1.00 62.12 85 PHE A O 1
ATOM 703 N N . LEU A 1 86 ? 7.821 2.826 -17.215 1.00 62.62 86 LEU A N 1
ATOM 704 C CA . LEU A 1 86 ? 8.121 3.560 -18.426 1.00 62.62 86 LEU A CA 1
ATOM 705 C C . LEU A 1 86 ? 7.115 4.684 -18.548 1.00 62.62 86 LEU A C 1
ATOM 707 O O . LEU A 1 86 ? 5.977 4.487 -18.984 1.00 62.62 86 LEU A O 1
ATOM 711 N N . TYR A 1 87 ? 7.549 5.863 -18.107 1.00 57.84 87 TYR A N 1
ATOM 712 C CA . TYR A 1 87 ? 6.716 7.048 -18.125 1.00 57.84 87 TYR A CA 1
ATOM 713 C C . TYR A 1 87 ? 6.785 7.733 -19.482 1.00 57.84 87 TYR A C 1
ATOM 715 O O . TYR A 1 87 ? 7.856 8.182 -19.904 1.00 57.84 87 TYR A O 1
ATOM 723 N N . PRO A 1 88 ? 5.638 7.912 -20.147 1.00 53.03 88 PRO A N 1
ATOM 724 C CA . PRO A 1 88 ? 5.543 8.919 -21.171 1.00 53.03 88 PRO A CA 1
ATOM 725 C C . PRO A 1 88 ? 5.661 10.306 -20.546 1.00 53.03 88 PRO A C 1
ATOM 727 O O . PRO A 1 88 ? 4.831 10.691 -19.729 1.00 53.03 88 PRO A O 1
ATOM 730 N N . TRP A 1 89 ? 6.637 11.103 -21.001 1.00 45.72 89 TRP A N 1
ATOM 731 C CA . TRP A 1 89 ? 6.714 12.543 -20.692 1.00 45.72 89 TRP A CA 1
ATOM 732 C C . TRP A 1 89 ? 5.402 13.285 -21.030 1.00 45.72 89 TRP A C 1
ATOM 734 O O . TRP A 1 89 ? 5.161 14.386 -20.547 1.00 45.72 89 TRP A O 1
ATOM 744 N N . ASN A 1 90 ? 4.521 12.665 -21.827 1.00 52.06 90 ASN A N 1
ATOM 745 C CA . ASN A 1 90 ? 3.147 13.091 -22.046 1.00 52.06 90 ASN A CA 1
ATOM 746 C C . ASN A 1 90 ? 2.176 11.892 -21.995 1.00 52.06 90 ASN A C 1
ATOM 748 O O . ASN A 1 90 ? 2.012 11.181 -22.990 1.00 52.06 90 ASN A O 1
ATOM 752 N N . ILE A 1 91 ? 1.505 11.689 -20.854 1.00 48.44 91 ILE A N 1
ATOM 753 C CA . ILE A 1 91 ? 0.525 10.608 -20.609 1.00 48.44 91 ILE A CA 1
ATOM 754 C C . ILE A 1 91 ? -0.600 10.594 -21.658 1.00 48.44 91 ILE A C 1
ATOM 756 O O . ILE A 1 91 ? -0.963 9.529 -22.151 1.00 48.44 91 ILE A O 1
ATOM 760 N N . LYS A 1 92 ? -1.075 11.767 -22.112 1.00 49.44 92 LYS A N 1
ATOM 761 C CA . LYS A 1 92 ? -2.099 11.857 -23.174 1.00 49.44 92 LYS A CA 1
ATOM 762 C C . LYS A 1 92 ? -1.610 11.315 -24.521 1.00 49.44 92 LYS A C 1
ATOM 764 O O . LYS A 1 92 ? -2.429 10.976 -25.372 1.00 49.44 92 LYS A O 1
ATOM 769 N N . SER A 1 93 ? -0.293 11.256 -24.743 1.00 54.56 93 SER A N 1
ATOM 770 C CA . SER A 1 93 ? 0.273 10.640 -25.948 1.00 54.56 93 SER A CA 1
ATOM 771 C C . SER A 1 93 ? 0.255 9.117 -25.879 1.00 54.56 93 SER A C 1
ATOM 773 O O . SER A 1 93 ? 0.087 8.492 -26.918 1.00 54.56 93 SER A O 1
ATOM 775 N N . LEU A 1 94 ? 0.376 8.517 -24.689 1.00 55.97 94 LEU A N 1
ATOM 776 C CA . LEU A 1 94 ? 0.390 7.063 -24.560 1.00 55.97 94 LEU A CA 1
ATOM 777 C C . LEU A 1 94 ? -0.980 6.494 -24.920 1.00 55.97 94 LEU A C 1
ATOM 779 O O . LEU A 1 94 ? -1.054 5.691 -25.838 1.00 55.97 94 LEU A O 1
ATOM 783 N N . ASP A 1 95 ? -2.064 6.998 -24.325 1.00 57.47 95 ASP A N 1
ATOM 784 C CA . ASP A 1 95 ? -3.429 6.539 -24.640 1.00 57.47 95 ASP A CA 1
ATOM 785 C C . ASP A 1 95 ? -3.777 6.653 -26.128 1.00 57.47 95 ASP A C 1
ATOM 787 O O . ASP A 1 95 ? -4.378 5.753 -26.702 1.00 57.47 95 ASP A O 1
ATOM 791 N N . ARG A 1 96 ? -3.346 7.734 -26.789 1.00 57.25 96 ARG A N 1
ATOM 792 C CA . ARG A 1 96 ? -3.578 7.947 -28.231 1.00 57.25 96 ARG A CA 1
ATOM 793 C C . ARG A 1 96 ? -2.744 7.039 -29.136 1.00 57.25 96 ARG A C 1
ATOM 795 O O . ARG A 1 96 ? -3.009 6.981 -30.340 1.00 57.25 96 ARG A O 1
ATOM 802 N N . ASN A 1 97 ? -1.709 6.411 -28.587 1.00 57.75 97 ASN A N 1
ATOM 803 C CA . ASN A 1 97 ? -0.736 5.628 -29.335 1.00 57.75 97 ASN A CA 1
ATOM 804 C C . ASN A 1 97 ? -0.713 4.149 -28.931 1.00 57.75 97 ASN A C 1
ATOM 806 O O . ASN A 1 97 ? -0.193 3.368 -29.716 1.00 57.75 97 ASN A O 1
ATOM 810 N N . MET A 1 98 ? -1.295 3.740 -27.793 1.00 58.75 98 MET A N 1
ATOM 811 C CA . MET A 1 98 ? -1.359 2.332 -27.358 1.00 58.75 98 MET A CA 1
ATOM 812 C C . MET A 1 98 ? -1.918 1.423 -28.453 1.00 58.75 98 MET A C 1
ATOM 814 O O . MET A 1 98 ? -1.311 0.402 -28.759 1.00 58.75 98 MET A O 1
ATOM 818 N N . ASP A 1 99 ? -2.986 1.849 -29.125 1.00 58.53 99 ASP A N 1
ATOM 819 C CA . ASP A 1 99 ? -3.609 1.079 -30.211 1.00 58.53 99 ASP A CA 1
ATOM 820 C C . ASP A 1 99 ? -2.779 1.072 -31.508 1.00 58.53 99 ASP A C 1
ATOM 822 O O . ASP A 1 99 ? -3.014 0.268 -32.407 1.00 58.53 99 ASP A O 1
ATOM 826 N N . LYS A 1 100 ? -1.797 1.974 -31.621 1.00 56.97 100 LYS A N 1
ATOM 827 C CA . LYS A 1 100 ? -0.891 2.098 -32.777 1.00 56.97 100 LYS A CA 1
ATOM 828 C C . LYS A 1 100 ? 0.424 1.358 -32.571 1.00 56.97 100 LYS A C 1
ATOM 830 O O . LYS A 1 100 ? 1.165 1.144 -33.532 1.00 56.97 100 LYS A O 1
ATOM 835 N N . ILE A 1 101 ? 0.730 0.992 -31.330 1.00 59.59 101 ILE A N 1
ATOM 836 C CA . ILE A 1 101 ? 1.942 0.277 -30.962 1.00 59.59 101 ILE A CA 1
ATOM 837 C C . ILE A 1 101 ? 1.815 -1.154 -31.470 1.00 59.59 101 ILE A C 1
ATOM 839 O O . ILE A 1 101 ? 1.027 -1.946 -30.969 1.00 59.59 101 ILE A O 1
ATOM 843 N N . CYS A 1 102 ? 2.608 -1.500 -32.480 1.00 58.75 102 CYS A N 1
ATOM 844 C CA . CYS A 1 102 ? 2.601 -2.847 -33.049 1.00 58.75 102 CYS A CA 1
ATOM 845 C C . CYS A 1 102 ? 3.704 -3.723 -32.453 1.00 58.75 102 CYS A C 1
ATOM 847 O O . CYS A 1 102 ? 3.607 -4.956 -32.475 1.00 58.75 102 CYS A O 1
ATOM 849 N N . ARG A 1 103 ? 4.783 -3.099 -31.963 1.00 59.88 103 ARG A N 1
ATOM 850 C CA . ARG A 1 103 ? 5.938 -3.782 -31.374 1.00 59.88 103 ARG A CA 1
ATOM 851 C C . ARG A 1 103 ? 6.504 -2.983 -30.212 1.00 59.88 103 ARG A C 1
ATOM 853 O O . ARG A 1 103 ? 6.643 -1.765 -30.295 1.00 59.88 103 ARG A O 1
ATOM 860 N N . LEU A 1 104 ? 6.867 -3.718 -29.168 1.00 61.69 104 LEU A N 1
ATOM 861 C CA . LEU A 1 104 ? 7.621 -3.230 -28.025 1.00 61.69 104 LEU A CA 1
ATOM 862 C C . LEU A 1 104 ? 9.039 -3.772 -28.116 1.00 61.69 104 LEU A C 1
ATOM 864 O O . LEU A 1 104 ? 9.235 -4.978 -28.317 1.00 61.69 104 LEU A O 1
ATOM 868 N N . LYS A 1 105 ? 10.004 -2.869 -27.974 1.00 67.44 105 LYS A N 1
ATOM 869 C CA . LYS A 1 105 ? 11.423 -3.177 -28.035 1.00 67.44 105 LYS A CA 1
ATOM 870 C C . LYS A 1 105 ? 12.109 -2.673 -26.774 1.00 67.44 105 LYS A C 1
ATOM 872 O O . LYS A 1 105 ? 12.231 -1.467 -26.579 1.00 67.44 105 LYS A O 1
ATOM 877 N N . LEU A 1 106 ? 12.571 -3.593 -25.933 1.00 68.56 106 LEU A N 1
ATOM 878 C CA . LEU A 1 106 ? 13.431 -3.252 -24.800 1.00 68.56 106 LEU A CA 1
ATOM 879 C C . LEU A 1 106 ? 14.879 -3.208 -25.267 1.00 68.56 106 LEU A C 1
ATOM 881 O O . LEU A 1 106 ? 15.372 -4.166 -25.861 1.00 68.56 106 LEU A O 1
ATOM 885 N N . VAL A 1 107 ? 15.543 -2.091 -25.005 1.00 69.25 107 VAL A N 1
ATOM 886 C CA . VAL A 1 107 ? 16.934 -1.840 -25.365 1.00 69.25 107 VAL A CA 1
ATOM 887 C C . VAL A 1 107 ? 17.744 -1.742 -24.088 1.00 69.25 107 VAL A C 1
ATOM 889 O O . VAL A 1 107 ? 17.457 -0.892 -23.257 1.00 69.25 107 VAL A O 1
ATOM 892 N N . PHE A 1 108 ? 18.756 -2.589 -23.951 1.00 72.75 108 PHE A N 1
ATOM 893 C CA . PHE A 1 108 ? 19.759 -2.488 -22.896 1.00 72.75 108 PHE A CA 1
ATOM 894 C C . PHE A 1 108 ? 21.011 -1.866 -23.504 1.00 72.75 108 PHE A C 1
ATOM 896 O O . PHE A 1 108 ? 21.666 -2.515 -24.317 1.00 72.75 108 PHE A O 1
ATOM 903 N N . ASP A 1 109 ? 21.311 -0.613 -23.169 1.00 72.94 109 ASP A N 1
ATOM 904 C CA . ASP A 1 109 ? 22.471 0.122 -23.688 1.00 72.94 109 ASP A CA 1
ATOM 905 C C . ASP A 1 109 ? 23.583 0.188 -22.637 1.00 72.94 109 ASP A C 1
ATOM 907 O O . ASP A 1 109 ? 23.568 1.044 -21.752 1.00 72.94 109 ASP A O 1
ATOM 911 N N . THR A 1 110 ? 24.549 -0.732 -22.728 1.00 72.38 110 THR A N 1
ATOM 912 C CA . THR A 1 110 ? 25.605 -0.874 -21.715 1.00 72.38 110 THR A CA 1
ATOM 913 C C . THR A 1 110 ? 26.881 -0.082 -22.028 1.00 72.38 110 THR A C 1
ATOM 915 O O . THR A 1 110 ? 27.918 -0.297 -21.407 1.00 72.38 110 THR A O 1
ATOM 918 N N . ASN A 1 111 ? 26.829 0.856 -22.978 1.00 68.88 111 ASN A N 1
ATOM 919 C CA . ASN A 1 111 ? 28.007 1.617 -23.412 1.00 68.88 111 ASN A CA 1
ATOM 920 C C . ASN A 1 111 ? 28.409 2.750 -22.452 1.00 68.88 111 ASN A C 1
ATOM 922 O O . ASN A 1 111 ? 29.544 3.212 -22.499 1.00 68.88 111 ASN A O 1
ATOM 926 N N . ASN A 1 112 ? 27.500 3.174 -21.567 1.00 63.00 112 ASN A N 1
ATOM 927 C CA . ASN A 1 112 ? 27.711 4.271 -20.608 1.00 63.00 112 ASN A CA 1
ATOM 928 C C . ASN A 1 112 ? 27.688 3.799 -19.146 1.00 63.00 112 ASN A C 1
ATOM 930 O O . ASN A 1 112 ? 27.376 4.564 -18.237 1.00 63.00 112 ASN A O 1
ATOM 934 N N . THR A 1 113 ? 27.978 2.522 -18.911 1.00 60.69 113 THR A N 1
ATOM 935 C CA . THR A 1 113 ? 27.872 1.902 -17.586 1.00 60.69 113 THR A CA 1
ATOM 936 C C . THR A 1 113 ? 29.217 2.035 -16.904 1.00 60.69 113 THR A C 1
ATOM 938 O O . THR A 1 113 ? 30.165 1.360 -17.311 1.00 60.69 113 THR A O 1
ATOM 941 N N . GLY A 1 114 ? 29.328 2.933 -15.929 1.00 64.62 114 GLY A N 1
ATOM 942 C CA . GLY A 1 114 ? 30.600 3.246 -15.284 1.00 64.62 114 GLY A CA 1
ATOM 943 C C . GLY A 1 114 ? 31.264 2.012 -14.664 1.00 64.62 114 GLY A C 1
ATOM 944 O O . GLY A 1 114 ? 32.130 1.371 -15.272 1.00 64.62 114 GLY A O 1
ATOM 945 N N . SER A 1 115 ? 30.870 1.686 -13.433 1.00 62.97 115 SER A N 1
ATOM 946 C CA . SER A 1 115 ? 31.555 0.726 -12.552 1.00 62.97 115 SER A CA 1
ATOM 947 C C . SER A 1 115 ? 31.077 -0.727 -12.696 1.00 62.97 115 SER A C 1
ATOM 949 O O . SER A 1 115 ? 31.787 -1.647 -12.282 1.00 62.97 115 SER A O 1
ATOM 951 N N . LEU A 1 116 ? 29.923 -0.958 -13.330 1.00 68.00 116 LEU A N 1
ATOM 952 C CA . LEU A 1 116 ? 29.301 -2.280 -13.420 1.00 68.00 116 LEU A CA 1
ATOM 953 C C . 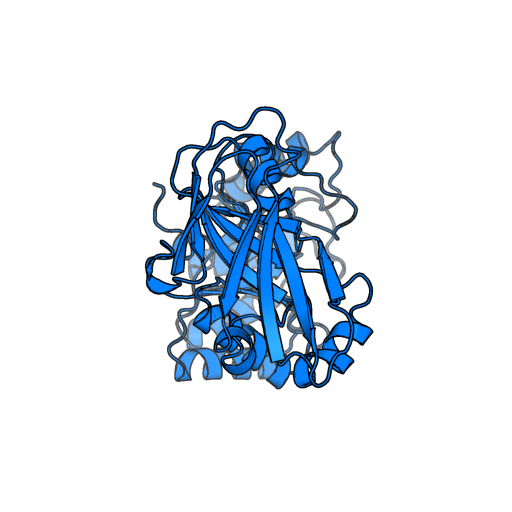LEU A 1 116 ? 30.187 -3.341 -14.090 1.00 68.00 116 LEU A C 1
ATOM 955 O O . LEU A 1 116 ? 30.751 -3.153 -15.181 1.00 68.00 116 LEU A O 1
ATOM 959 N N . LYS A 1 117 ? 30.266 -4.500 -13.426 1.00 67.88 117 LYS A N 1
ATOM 960 C CA . LYS A 1 117 ? 30.917 -5.714 -13.927 1.00 67.88 117 LYS A CA 1
ATOM 961 C C . LYS A 1 117 ? 29.891 -6.529 -14.719 1.00 67.88 117 LYS A C 1
ATOM 963 O O . LYS A 1 117 ? 28.917 -7.016 -14.159 1.00 67.88 117 LYS A O 1
ATOM 968 N N . GLY A 1 118 ? 30.095 -6.640 -16.031 1.00 64.75 118 GLY A N 1
ATOM 969 C CA . GLY A 1 118 ? 29.329 -7.549 -16.892 1.00 64.75 118 GLY A CA 1
ATOM 970 C C . GLY A 1 118 ? 30.025 -8.909 -17.058 1.00 64.75 118 GLY A C 1
ATOM 971 O O . GLY A 1 118 ? 31.192 -9.034 -16.675 1.00 64.75 118 GLY A O 1
ATOM 972 N N . PRO A 1 119 ? 29.362 -9.904 -17.676 1.00 73.62 119 PRO A N 1
ATOM 973 C CA . PRO A 1 119 ? 27.983 -9.875 -18.175 1.00 73.62 119 PRO A CA 1
ATOM 974 C C . PRO A 1 119 ? 26.945 -10.037 -17.054 1.00 73.62 119 PRO A C 1
ATOM 976 O O . PRO A 1 119 ? 27.239 -10.602 -16.004 1.00 73.62 119 PRO A O 1
ATOM 979 N N . PHE A 1 120 ? 25.718 -9.578 -17.292 1.00 74.75 120 PHE A N 1
ATOM 980 C CA . PHE A 1 120 ? 24.590 -9.759 -16.372 1.00 74.75 120 PHE A CA 1
ATOM 981 C C . PHE A 1 120 ? 23.421 -10.437 -17.072 1.00 74.75 120 PHE A C 1
ATOM 983 O O . PHE A 1 120 ? 23.222 -10.284 -18.276 1.00 74.75 120 PHE A O 1
ATOM 990 N N . THR A 1 121 ? 22.654 -11.220 -16.318 1.00 77.44 121 THR A N 1
ATOM 991 C CA . THR A 1 121 ? 21.514 -11.959 -16.858 1.00 77.44 121 THR A CA 1
ATOM 992 C C . THR A 1 121 ? 20.218 -11.414 -16.285 1.00 77.44 121 THR A C 1
ATOM 994 O O . THR A 1 121 ? 20.078 -11.283 -15.075 1.00 77.44 121 THR A O 1
ATOM 997 N N . VAL A 1 122 ? 19.267 -11.103 -17.161 1.00 76.25 122 VAL A N 1
ATOM 998 C CA . VAL A 1 122 ? 17.955 -10.573 -16.794 1.00 76.25 122 VAL A CA 1
ATOM 999 C C . VAL A 1 122 ? 16.845 -11.542 -17.186 1.00 76.25 122 VAL A C 1
ATOM 1001 O O . VAL A 1 122 ? 16.872 -12.128 -18.270 1.00 76.25 122 VAL A O 1
ATOM 1004 N N . CYS A 1 123 ? 15.852 -11.711 -16.315 1.00 73.81 123 CYS A N 1
ATOM 1005 C CA . CYS A 1 123 ? 14.602 -12.402 -16.623 1.00 73.81 123 CYS A CA 1
ATOM 1006 C C . CYS A 1 123 ? 13.455 -11.389 -16.651 1.00 73.81 123 CYS A C 1
ATOM 1008 O O . CYS A 1 123 ? 13.242 -10.686 -15.676 1.00 73.81 123 CYS A O 1
ATOM 1010 N N . ILE A 1 124 ? 12.704 -11.322 -17.745 1.00 74.19 124 ILE A N 1
ATOM 1011 C CA . ILE A 1 124 ? 11.620 -10.355 -17.953 1.00 74.19 124 ILE A CA 1
ATOM 1012 C C . ILE A 1 124 ? 10.270 -11.067 -17.967 1.00 74.19 124 ILE A C 1
ATOM 1014 O O . ILE A 1 124 ? 10.126 -12.073 -18.674 1.00 74.19 124 ILE A O 1
ATOM 1018 N N . ASP A 1 125 ? 9.308 -10.513 -17.227 1.00 63.03 125 ASP A N 1
ATOM 1019 C CA . ASP A 1 125 ? 7.883 -10.870 -17.197 1.00 63.03 125 ASP A CA 1
ATOM 1020 C C . ASP A 1 125 ? 7.586 -12.350 -16.994 1.00 63.03 125 ASP A C 1
ATOM 1022 O O . ASP A 1 125 ? 6.580 -12.876 -17.468 1.00 63.03 125 ASP A O 1
ATOM 1026 N N . ASP A 1 126 ? 8.461 -13.037 -16.267 1.00 61.59 126 ASP A N 1
ATOM 1027 C CA . ASP A 1 126 ? 8.118 -14.346 -15.742 1.00 61.59 126 ASP A CA 1
ATOM 1028 C C . ASP A 1 126 ? 7.493 -14.183 -14.361 1.00 61.59 126 ASP A C 1
ATOM 1030 O O . ASP A 1 126 ? 8.140 -14.335 -13.326 1.00 61.59 126 ASP A O 1
ATOM 1034 N N . ILE A 1 127 ? 6.216 -13.806 -14.373 1.00 53.69 127 ILE A N 1
ATOM 1035 C CA . ILE A 1 127 ? 5.416 -13.599 -13.167 1.00 53.69 127 ILE A CA 1
ATOM 1036 C C . ILE A 1 127 ? 5.377 -14.842 -12.270 1.00 53.69 127 ILE A C 1
ATOM 1038 O O . ILE A 1 127 ? 5.309 -14.718 -11.051 1.00 53.69 127 ILE A O 1
ATOM 1042 N N . THR A 1 128 ? 5.513 -16.035 -12.860 1.00 50.97 128 THR A N 1
ATOM 1043 C CA . THR A 1 128 ? 5.545 -17.306 -12.122 1.00 50.97 128 THR A CA 1
ATOM 1044 C C . THR A 1 128 ? 6.795 -17.465 -11.255 1.00 50.97 128 THR A C 1
ATOM 1046 O O . THR A 1 128 ? 6.809 -18.277 -10.334 1.00 50.97 128 THR A O 1
ATOM 1049 N N . LEU A 1 129 ? 7.839 -16.674 -11.523 1.00 52.88 129 LEU A N 1
ATOM 1050 C CA . LEU A 1 129 ? 9.111 -16.697 -10.806 1.00 52.88 129 LEU A CA 1
ATOM 1051 C C . LEU A 1 129 ? 9.242 -15.570 -9.768 1.00 52.88 129 LEU A C 1
ATOM 1053 O O . LEU A 1 129 ? 10.278 -15.478 -9.097 1.00 52.88 129 LEU A O 1
ATOM 1057 N N . ILE A 1 130 ? 8.233 -14.701 -9.639 1.00 55.00 130 ILE A N 1
ATOM 1058 C CA . ILE A 1 130 ? 8.216 -13.653 -8.618 1.00 55.00 130 ILE A CA 1
ATOM 1059 C C . ILE A 1 130 ? 7.913 -14.320 -7.273 1.00 55.00 130 ILE A C 1
ATOM 1061 O O . ILE A 1 130 ? 6.869 -14.954 -7.134 1.00 55.00 130 ILE A O 1
ATOM 1065 N N . PRO A 1 131 ? 8.771 -14.164 -6.250 1.00 47.06 131 PRO A N 1
ATOM 1066 C CA . PRO A 1 131 ? 8.603 -14.807 -4.950 1.00 47.06 131 PRO A CA 1
ATOM 1067 C C . PRO A 1 131 ? 7.551 -14.103 -4.081 1.00 47.06 131 PRO A C 1
ATOM 1069 O O . PRO A 1 131 ? 7.714 -13.969 -2.873 1.00 47.06 131 PRO A O 1
ATOM 1072 N N . ILE A 1 132 ? 6.454 -13.647 -4.686 1.00 52.09 132 ILE A N 1
ATOM 1073 C CA . ILE A 1 132 ? 5.214 -13.378 -3.963 1.00 52.09 132 ILE A CA 1
ATOM 1074 C C . ILE A 1 132 ? 4.487 -14.721 -3.952 1.00 52.09 132 ILE A C 1
ATOM 1076 O O . ILE A 1 132 ? 3.735 -15.062 -4.862 1.00 52.09 132 ILE A O 1
ATOM 1080 N N . ILE A 1 133 ? 4.815 -15.518 -2.932 1.00 42.94 133 ILE A N 1
ATOM 1081 C CA . ILE A 1 133 ? 4.523 -16.958 -2.796 1.00 42.94 133 ILE A CA 1
ATOM 1082 C C . ILE A 1 133 ? 3.006 -17.274 -2.791 1.00 42.94 133 ILE A C 1
ATOM 1084 O O . ILE A 1 133 ? 2.609 -18.435 -2.839 1.00 42.94 133 ILE A O 1
ATOM 1088 N N . SER A 1 134 ? 2.122 -16.271 -2.802 1.00 51.06 134 SER A N 1
ATOM 1089 C CA . SER A 1 134 ? 0.677 -16.477 -2.666 1.00 51.06 134 SER A CA 1
ATOM 1090 C C . SER A 1 134 ? -0.177 -15.400 -3.360 1.00 51.06 134 SER A C 1
ATOM 1092 O O . SER A 1 134 ? -0.975 -14.756 -2.687 1.00 51.06 134 SER A O 1
ATOM 1094 N N . GLY A 1 135 ? -0.004 -15.170 -4.667 1.00 58.56 135 GLY A N 1
ATOM 1095 C CA . GLY A 1 135 ? -0.856 -14.250 -5.448 1.00 58.56 135 GLY A CA 1
ATOM 1096 C C . GLY A 1 135 ? -0.883 -12.798 -4.935 1.00 58.56 135 GLY A C 1
ATOM 1097 O O . GLY A 1 135 ? -0.254 -12.459 -3.933 1.00 58.56 135 GLY A O 1
ATOM 1098 N N . GLY A 1 136 ? -1.590 -11.909 -5.634 1.00 71.56 136 GLY A N 1
ATOM 1099 C CA . GLY A 1 136 ? -1.824 -10.562 -5.110 1.00 71.56 136 GLY A CA 1
ATOM 1100 C C . GLY A 1 136 ? -2.888 -10.583 -4.011 1.00 71.56 136 GLY A C 1
ATOM 1101 O O . GLY A 1 136 ? -3.952 -11.178 -4.193 1.00 71.56 136 GLY A O 1
ATOM 1102 N N . LYS A 1 137 ? -2.604 -9.958 -2.865 1.00 81.69 137 LYS A N 1
ATOM 1103 C CA . LYS A 1 137 ? -3.537 -9.835 -1.732 1.00 81.69 137 LYS A CA 1
ATOM 1104 C C . LYS A 1 137 ? -4.065 -8.412 -1.610 1.00 81.69 137 LYS A C 1
ATOM 1106 O O . LYS A 1 137 ? -3.437 -7.472 -2.088 1.00 81.69 137 LYS A O 1
ATOM 1111 N N . VAL A 1 138 ? -5.179 -8.238 -0.913 1.00 87.31 138 VAL A N 1
ATOM 1112 C CA . VAL A 1 138 ? -5.800 -6.932 -0.655 1.00 87.31 138 VAL A CA 1
ATOM 1113 C C . VAL A 1 138 ? -5.778 -6.638 0.846 1.00 87.31 138 VAL A C 1
ATOM 1115 O O . VAL A 1 138 ? -5.966 -7.546 1.645 1.00 87.31 138 VAL A O 1
ATOM 1118 N N . CYS A 1 139 ? -5.564 -5.391 1.256 1.00 90.69 139 CYS A N 1
ATOM 1119 C CA . CYS A 1 139 ? -5.877 -4.915 2.605 1.00 90.69 139 CYS A CA 1
ATOM 1120 C C . CYS A 1 139 ? -6.739 -3.660 2.527 1.00 90.69 139 CYS A C 1
ATOM 1122 O O . CYS A 1 139 ? -6.622 -2.867 1.592 1.00 90.69 139 CYS A O 1
ATOM 1124 N N . PHE A 1 140 ? -7.586 -3.471 3.531 1.00 92.56 140 PHE A N 1
ATOM 1125 C CA . PHE A 1 140 ? -8.241 -2.194 3.789 1.00 92.56 140 PHE A CA 1
ATOM 1126 C C . PHE A 1 140 ? -7.337 -1.379 4.713 1.00 92.56 140 PHE A C 1
ATOM 1128 O O . PHE A 1 140 ? -6.940 -1.879 5.762 1.00 92.56 140 PHE A O 1
ATOM 1135 N N . SER A 1 141 ? -6.985 -0.160 4.304 1.00 91.19 141 SER A N 1
ATOM 1136 C CA . SER A 1 141 ? -6.094 0.746 5.032 1.00 91.19 141 SER A CA 1
ATOM 1137 C C . SER A 1 141 ? -6.824 2.052 5.324 1.00 91.19 141 SER A C 1
ATOM 1139 O O . SER A 1 141 ? -7.045 2.841 4.405 1.00 91.19 141 SER A O 1
ATOM 1141 N N . ALA A 1 142 ? -7.161 2.268 6.593 1.00 91.12 142 ALA A N 1
ATOM 1142 C CA . ALA A 1 142 ? -7.799 3.485 7.072 1.00 91.12 142 ALA A CA 1
ATOM 1143 C C . ALA A 1 142 ? -6.767 4.451 7.674 1.00 91.12 142 ALA A C 1
ATOM 1145 O O . ALA A 1 142 ? -5.942 4.019 8.483 1.00 91.12 142 ALA A O 1
ATOM 1146 N N . ASP A 1 143 ? -6.817 5.730 7.306 1.00 89.44 143 ASP A N 1
ATOM 1147 C CA . ASP A 1 143 ? -5.876 6.767 7.766 1.00 89.44 143 ASP A CA 1
ATOM 1148 C C . ASP A 1 143 ? -6.599 7.836 8.603 1.00 89.44 143 ASP A C 1
ATOM 1150 O O . ASP A 1 143 ? -7.797 8.057 8.433 1.00 89.44 143 ASP A O 1
ATOM 1154 N N . ASP A 1 144 ? -5.859 8.489 9.499 1.00 86.44 144 ASP A N 1
ATOM 1155 C CA . ASP A 1 144 ? -6.278 9.662 10.285 1.00 86.44 144 ASP A CA 1
ATOM 1156 C C . ASP A 1 144 ? -7.234 9.454 11.464 1.00 86.44 144 ASP A C 1
ATOM 1158 O O . ASP A 1 144 ? -7.746 10.435 11.969 1.00 86.44 144 ASP A O 1
ATOM 1162 N N . GLY A 1 145 ? -7.432 8.235 11.964 1.00 80.81 145 GLY A N 1
ATOM 1163 C CA . GLY A 1 145 ? -8.088 7.993 13.260 1.00 80.81 145 GLY A CA 1
ATOM 1164 C C . GLY A 1 145 ? -9.533 8.494 13.368 1.00 80.81 145 GLY A C 1
ATOM 1165 O O . GLY A 1 145 ? -9.760 9.615 13.797 1.00 80.81 145 GLY A O 1
ATOM 1166 N N . HIS A 1 146 ? -10.525 7.639 13.097 1.00 84.00 146 HIS A N 1
ATOM 1167 C CA . HIS A 1 146 ? -11.938 8.045 13.161 1.00 84.00 146 HIS A CA 1
ATOM 1168 C C . HIS A 1 146 ? -12.822 7.100 13.968 1.00 84.00 146 HIS A C 1
ATOM 1170 O O . HIS A 1 146 ? -12.688 5.877 13.888 1.00 84.00 146 HIS A O 1
ATOM 1176 N N . SER A 1 147 ? -13.815 7.648 14.671 1.00 82.44 147 SER A N 1
ATOM 1177 C CA . SER A 1 147 ? -14.806 6.846 15.409 1.00 82.44 147 SER A CA 1
ATOM 1178 C C . SER A 1 147 ? -15.604 5.886 14.516 1.00 82.44 147 SER A C 1
ATOM 1180 O O . SER A 1 147 ? -15.939 4.777 14.940 1.00 82.44 147 SER A O 1
ATOM 1182 N N . SER A 1 148 ? -15.836 6.251 13.248 1.00 87.06 148 SER A N 1
ATOM 1183 C CA . SER A 1 148 ? -16.526 5.405 12.253 1.00 87.06 148 SER A CA 1
ATOM 1184 C C . SER A 1 148 ? -15.817 4.078 11.939 1.00 87.06 148 SER A C 1
ATOM 1186 O O . SER A 1 148 ? -16.401 3.180 11.328 1.00 87.06 148 SER A O 1
ATOM 1188 N N . TRP A 1 149 ? -14.564 3.915 12.362 1.00 90.69 149 TRP A N 1
ATOM 1189 C CA . TRP A 1 149 ? -13.776 2.719 12.093 1.00 90.69 149 TRP A CA 1
ATOM 1190 C C . TRP A 1 149 ? -14.282 1.460 12.791 1.00 90.69 149 TRP A C 1
ATOM 1192 O O . TRP A 1 149 ? -14.055 0.367 12.272 1.00 90.69 149 TRP A O 1
ATOM 1202 N N . GLU A 1 150 ? -15.009 1.588 13.908 1.00 91.38 150 GLU A N 1
ATOM 1203 C CA . GLU A 1 150 ? -15.692 0.439 14.518 1.00 91.38 150 GLU A CA 1
ATOM 1204 C C . GLU A 1 150 ? -16.691 -0.175 13.526 1.00 91.38 150 GLU A C 1
ATOM 1206 O O . GLU A 1 150 ? -16.697 -1.389 13.320 1.00 91.38 150 GLU A O 1
ATOM 1211 N N . SER A 1 151 ? -17.485 0.660 12.845 1.00 92.00 151 SER A N 1
ATOM 1212 C CA . SER A 1 151 ? -18.426 0.214 11.812 1.00 92.00 151 SER A CA 1
ATOM 1213 C C . SER A 1 151 ? -17.709 -0.430 10.629 1.00 92.00 151 SER A C 1
ATOM 1215 O O . SER A 1 151 ? -18.151 -1.468 10.140 1.00 92.00 151 SER A O 1
ATOM 1217 N N . VAL A 1 152 ? -16.572 0.132 10.206 1.00 93.06 152 VAL A N 1
ATOM 1218 C CA . VAL A 1 152 ? -15.743 -0.457 9.145 1.00 93.06 152 VAL A CA 1
ATOM 1219 C C . VAL A 1 152 ? -15.279 -1.860 9.536 1.00 93.06 152 VAL A C 1
ATOM 1221 O O . VAL A 1 152 ? -15.513 -2.798 8.779 1.00 93.06 152 VAL A O 1
ATOM 1224 N N . GLU A 1 153 ? -14.675 -2.034 10.717 1.00 95.06 153 GLU A N 1
ATOM 1225 C CA . GLU A 1 153 ? -14.192 -3.351 11.166 1.00 95.06 153 GLU A CA 1
ATOM 1226 C C . GLU A 1 153 ? -15.353 -4.345 11.304 1.00 95.06 153 GLU A C 1
ATOM 1228 O O . GLU A 1 153 ? -15.234 -5.507 10.918 1.00 95.06 153 GLU A O 1
ATOM 1233 N N . ASN A 1 154 ? -16.513 -3.892 11.789 1.00 94.94 154 ASN A N 1
ATOM 1234 C CA . ASN A 1 154 ? -17.714 -4.719 11.881 1.00 94.94 154 ASN A CA 1
ATOM 1235 C C . ASN A 1 154 ? -18.197 -5.204 10.509 1.00 94.94 154 ASN A C 1
ATOM 1237 O O . ASN A 1 154 ? -18.565 -6.371 10.387 1.00 94.94 154 ASN A O 1
ATOM 1241 N N . ILE A 1 155 ? -18.172 -4.351 9.481 1.00 95.56 155 ILE A N 1
ATOM 1242 C CA . ILE A 1 155 ? -18.520 -4.744 8.110 1.00 95.56 155 ILE A CA 1
ATOM 1243 C C . ILE A 1 155 ? -17.489 -5.735 7.569 1.00 95.56 155 ILE A C 1
ATOM 1245 O O . ILE A 1 155 ? -17.871 -6.796 7.083 1.00 95.56 155 ILE A O 1
ATOM 1249 N N . LEU A 1 156 ? -16.190 -5.455 7.715 1.00 96.44 156 LEU A N 1
ATOM 1250 C CA . LEU A 1 156 ? -15.122 -6.366 7.285 1.00 96.44 156 LEU A CA 1
ATOM 1251 C C . LEU A 1 156 ? -15.263 -7.757 7.927 1.00 96.44 156 LEU A C 1
ATOM 1253 O O . LEU A 1 156 ? -15.143 -8.778 7.244 1.00 96.44 156 LEU A O 1
ATOM 1257 N N . ASN A 1 157 ? -15.610 -7.807 9.214 1.00 96.25 157 ASN A N 1
ATOM 1258 C CA . ASN A 1 157 ? -15.815 -9.049 9.955 1.00 96.25 157 ASN A CA 1
ATOM 1259 C C . ASN A 1 157 ? -16.946 -9.921 9.399 1.00 96.25 157 ASN A C 1
ATOM 1261 O O . ASN A 1 157 ? -16.838 -11.146 9.468 1.00 96.25 157 ASN A O 1
ATOM 1265 N N . GLN A 1 158 ? -17.995 -9.331 8.817 1.00 96.69 158 GLN A N 1
ATOM 1266 C CA . GLN A 1 158 ? -19.094 -10.091 8.202 1.00 96.69 158 GLN A CA 1
ATOM 1267 C C . GLN A 1 158 ? -18.616 -10.953 7.026 1.00 96.69 158 GLN A C 1
ATOM 1269 O O . GLN A 1 158 ? -19.187 -12.011 6.770 1.00 96.69 158 GLN A O 1
ATOM 1274 N N . TYR A 1 159 ? -17.535 -10.542 6.359 1.00 97.00 159 TYR A N 1
ATOM 1275 C CA . TYR A 1 159 ? -16.912 -11.268 5.250 1.00 97.00 159 TYR A CA 1
ATOM 1276 C C . TYR A 1 159 ? -15.675 -12.074 5.686 1.00 97.00 159 TYR A C 1
ATOM 1278 O O . TYR A 1 159 ? -14.982 -12.656 4.852 1.00 97.00 159 TYR A O 1
ATOM 1286 N N . GLY A 1 160 ? -15.381 -12.125 6.992 1.00 95.50 160 GLY A N 1
ATOM 1287 C CA . GLY A 1 160 ? -14.195 -12.790 7.538 1.00 95.50 160 GLY A CA 1
ATOM 1288 C C . GLY A 1 160 ? -12.887 -12.020 7.323 1.00 95.50 160 GLY A C 1
ATOM 1289 O O . GLY A 1 160 ? -11.809 -12.606 7.433 1.00 95.50 160 GLY A O 1
ATOM 1290 N N . TYR A 1 161 ? -12.963 -10.726 7.013 1.00 96.62 161 TYR A N 1
ATOM 1291 C CA . TYR A 1 161 ? -11.810 -9.856 6.780 1.00 96.62 161 TYR A CA 1
ATOM 1292 C C . TYR A 1 161 ? -11.389 -9.116 8.048 1.00 96.62 161 TYR A C 1
ATOM 1294 O O . TYR A 1 161 ? -12.090 -9.149 9.057 1.00 96.62 161 TYR A O 1
ATOM 1302 N N . LYS A 1 162 ? -10.226 -8.458 7.986 1.00 95.19 162 LYS A N 1
ATOM 1303 C CA . LYS A 1 162 ? -9.682 -7.588 9.038 1.00 95.19 162 LYS A CA 1
ATOM 1304 C C . LYS A 1 162 ? -9.066 -6.342 8.411 1.00 95.19 162 LYS A C 1
ATOM 1306 O O . LYS A 1 162 ? -8.395 -6.461 7.382 1.00 95.19 162 LYS A O 1
ATOM 1311 N N . GLY A 1 163 ? -9.277 -5.182 9.024 1.00 94.00 163 GLY A N 1
ATOM 1312 C CA . GLY A 1 163 ? -8.714 -3.912 8.572 1.00 94.00 163 GLY A CA 1
ATOM 1313 C C . GLY A 1 163 ? -7.317 -3.614 9.125 1.00 94.00 163 GLY A C 1
ATOM 1314 O O . GLY A 1 163 ? -6.860 -4.209 10.107 1.00 94.00 163 GLY A O 1
ATOM 1315 N N . CYS A 1 164 ? -6.650 -2.656 8.483 1.00 94.38 164 CYS A N 1
ATOM 1316 C CA . CYS A 1 164 ? -5.439 -1.999 8.959 1.00 94.38 164 CYS A CA 1
ATOM 1317 C C . CYS A 1 164 ? -5.731 -0.513 9.199 1.00 94.38 164 CYS A C 1
ATOM 1319 O O . CYS A 1 164 ? -6.256 0.162 8.316 1.00 94.38 164 CYS A O 1
ATOM 1321 N N . TYR A 1 165 ? -5.360 0.001 10.367 1.00 94.62 165 TYR A N 1
ATOM 1322 C CA . TYR A 1 165 ? -5.752 1.328 10.839 1.00 94.62 165 TYR A CA 1
ATOM 1323 C C . TYR A 1 165 ? -4.509 2.119 11.241 1.00 94.62 165 TYR A C 1
ATOM 1325 O O . TYR A 1 165 ? -3.815 1.752 12.189 1.00 94.62 165 TYR A O 1
ATOM 1333 N N . ASN A 1 166 ? -4.196 3.176 10.496 1.00 93.50 166 ASN A N 1
ATOM 1334 C CA . ASN A 1 166 ? -2.993 3.982 10.672 1.00 93.50 166 ASN A CA 1
ATOM 1335 C C . ASN A 1 166 ? -3.338 5.214 11.524 1.00 93.50 166 ASN A C 1
ATOM 1337 O O . ASN A 1 166 ? -4.114 6.066 11.096 1.00 93.50 166 ASN A O 1
ATOM 1341 N N . VAL A 1 167 ? -2.765 5.309 12.727 1.00 93.50 167 VAL A N 1
ATOM 1342 C CA . VAL A 1 167 ? -3.168 6.278 13.763 1.00 93.50 167 VAL A 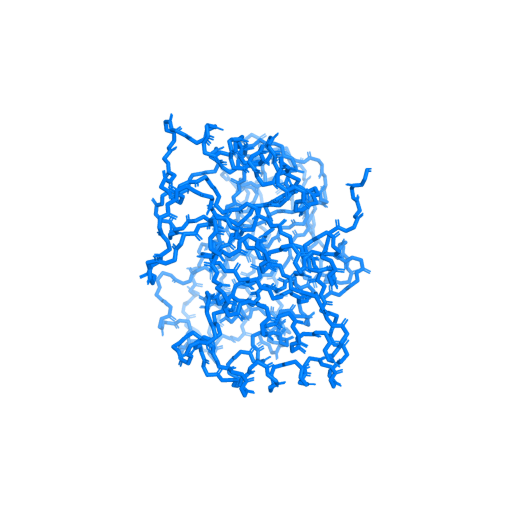CA 1
ATOM 1343 C C . VAL A 1 167 ? -2.020 7.203 14.158 1.00 93.50 167 VAL A C 1
ATOM 1345 O O . VAL A 1 167 ? -0.900 6.735 14.375 1.00 93.50 167 VAL A O 1
ATOM 1348 N N . PHE A 1 168 ? -2.306 8.498 14.330 1.00 92.19 168 PHE A N 1
ATOM 1349 C CA . PHE A 1 168 ? -1.412 9.448 15.000 1.00 92.19 168 PHE A CA 1
ATOM 1350 C C . PHE A 1 168 ? -1.998 9.903 16.354 1.00 92.19 168 PHE A C 1
ATOM 1352 O O . PHE A 1 168 ? -3.174 10.264 16.393 1.00 92.19 168 PHE A O 1
ATOM 1359 N N . PRO A 1 169 ? -1.243 9.866 17.474 1.00 91.06 169 PRO A N 1
ATOM 1360 C CA . PRO A 1 169 ? -1.814 10.133 18.803 1.00 91.06 169 PRO A CA 1
ATOM 1361 C C . PRO A 1 169 ? -1.950 11.599 19.249 1.00 91.06 169 PRO A C 1
ATOM 1363 O O . PRO A 1 169 ? -2.671 11.860 20.208 1.00 91.06 169 PRO A O 1
ATOM 1366 N N . ALA A 1 170 ? -1.206 12.549 18.672 1.00 83.88 170 ALA A N 1
ATOM 1367 C CA . ALA A 1 170 ? -0.977 13.853 19.320 1.00 83.88 170 ALA A CA 1
ATOM 1368 C C . ALA A 1 170 ? -1.528 15.087 18.606 1.00 83.88 170 ALA A C 1
ATOM 1370 O O . ALA A 1 170 ? -1.311 16.202 19.081 1.00 83.88 170 ALA A O 1
ATOM 1371 N N . LYS A 1 171 ? -2.229 14.909 17.493 1.00 76.00 171 LYS A N 1
ATOM 1372 C CA . LYS A 1 171 ? -2.879 16.005 16.778 1.00 76.00 171 LYS A CA 1
ATOM 1373 C C . LYS A 1 171 ? -4.370 15.727 16.672 1.00 76.00 171 LYS A C 1
ATOM 1375 O O . LYS A 1 171 ? -4.781 14.571 16.653 1.00 76.00 171 LYS A O 1
ATOM 1380 N N . ASP A 1 172 ? -5.143 16.800 16.615 1.00 77.75 172 ASP A N 1
ATOM 1381 C CA . ASP A 1 172 ? -6.577 16.734 16.375 1.00 77.75 172 ASP A CA 1
ATOM 1382 C C . ASP A 1 172 ? -6.815 16.189 14.968 1.00 77.75 172 ASP A C 1
ATOM 1384 O O . ASP A 1 172 ? -6.178 16.614 13.994 1.00 77.75 172 ASP A O 1
ATOM 1388 N N . TYR A 1 173 ? -7.736 15.243 14.867 1.00 74.50 173 TYR A N 1
ATOM 1389 C CA . TYR A 1 173 ? -8.202 14.731 13.595 1.00 74.50 173 TYR A CA 1
ATOM 1390 C C . TYR A 1 173 ? -9.008 15.811 12.867 1.00 74.50 173 TYR A C 1
ATOM 1392 O O . TYR A 1 173 ? -9.490 16.777 13.461 1.00 74.50 173 TYR A O 1
ATOM 1400 N N . ALA A 1 174 ? -9.134 15.699 11.542 1.00 64.88 174 ALA A N 1
ATOM 1401 C CA . ALA A 1 174 ? -9.679 16.792 10.728 1.00 64.88 174 ALA A CA 1
ATOM 1402 C C . ALA A 1 174 ? -11.166 17.127 11.010 1.00 64.88 174 ALA A C 1
ATOM 1404 O O . ALA A 1 174 ? -11.667 18.149 10.551 1.00 64.88 174 ALA A O 1
ATOM 1405 N N . ASP A 1 175 ? -11.883 16.274 11.743 1.00 67.50 175 ASP A N 1
ATOM 1406 C CA . ASP A 1 175 ? -13.246 16.474 12.264 1.00 67.50 175 ASP A CA 1
ATOM 1407 C C . ASP A 1 175 ? -13.297 17.034 13.693 1.00 67.50 175 ASP A C 1
ATOM 1409 O O . ASP A 1 175 ? -14.387 17.290 14.204 1.00 67.50 175 ASP A O 1
ATOM 1413 N N . GLY A 1 176 ? -12.144 17.266 14.320 1.00 75.81 176 GLY A N 1
ATOM 1414 C CA . GLY A 1 176 ? -12.039 17.709 15.706 1.00 75.81 176 GLY A CA 1
ATOM 1415 C C . GLY A 1 176 ? -12.086 16.575 16.730 1.00 75.81 176 GLY A C 1
ATOM 1416 O O . GLY A 1 176 ? -12.142 16.873 17.919 1.00 75.81 176 GLY A O 1
ATOM 1417 N N . GLU A 1 177 ? -12.068 15.305 16.304 1.00 80.75 177 GLU A N 1
ATOM 1418 C CA . GLU A 1 177 ? -11.830 14.182 17.217 1.00 80.75 177 GLU A CA 1
ATOM 1419 C C . GLU A 1 177 ? -10.375 14.204 17.714 1.00 80.75 177 GLU A C 1
ATOM 1421 O O . GLU A 1 177 ? -9.455 14.619 17.004 1.00 80.75 177 GLU A O 1
ATOM 1426 N N . HIS A 1 178 ? -10.148 13.719 18.931 1.00 85.88 178 HIS A N 1
ATOM 1427 C CA . HIS A 1 178 ? -8.814 13.484 19.469 1.00 85.88 178 HIS A CA 1
ATOM 1428 C C . HIS A 1 178 ? -8.549 11.983 19.608 1.00 85.88 178 HIS A C 1
ATOM 1430 O O . HIS A 1 178 ? -9.460 11.170 19.767 1.00 85.88 178 HIS A O 1
ATOM 1436 N N . TYR A 1 179 ? -7.273 11.595 19.639 1.00 90.88 179 TYR A N 1
ATOM 1437 C CA . TYR A 1 179 ? -6.868 10.204 19.872 1.00 90.88 179 TYR A CA 1
ATOM 1438 C C . TYR A 1 179 ? -7.507 9.583 21.128 1.00 90.88 179 TYR A C 1
ATOM 1440 O O . TYR A 1 179 ? -7.891 8.413 21.121 1.00 90.88 179 TYR A O 1
ATOM 1448 N N . SER A 1 180 ? -7.677 10.370 22.196 1.00 90.62 180 SER A N 1
ATOM 1449 C CA . SER A 1 180 ? -8.356 9.921 23.417 1.00 90.62 180 SER A CA 1
ATOM 1450 C C . SER A 1 180 ? -9.808 9.511 23.186 1.00 90.62 180 SER A C 1
ATOM 1452 O O . SER A 1 180 ? -10.287 8.605 23.864 1.00 90.62 180 SER A O 1
ATOM 1454 N N . ASP A 1 181 ? -10.489 10.150 22.237 1.00 89.88 181 ASP A N 1
ATOM 1455 C CA . ASP A 1 181 ? -11.911 9.931 21.966 1.00 89.88 181 ASP A CA 1
ATOM 1456 C C . ASP A 1 181 ? -12.131 8.618 21.209 1.00 89.88 181 ASP A C 1
ATOM 1458 O O . ASP A 1 181 ? -13.142 7.943 21.396 1.00 89.88 181 ASP A O 1
ATOM 1462 N N . ILE A 1 182 ? -11.148 8.213 20.400 1.00 91.19 182 ILE A N 1
ATOM 1463 C CA . ILE A 1 182 ? -11.206 6.986 19.600 1.00 91.19 182 ILE A CA 1
ATOM 1464 C C . ILE A 1 182 ? -10.476 5.803 20.247 1.00 91.19 182 ILE A C 1
ATOM 1466 O O . ILE A 1 182 ? -10.529 4.694 19.717 1.00 91.19 182 ILE A O 1
ATOM 1470 N N . LEU A 1 183 ? -9.794 5.984 21.383 1.00 93.88 183 LEU A N 1
ATOM 1471 C CA . LEU A 1 183 ? -8.955 4.937 21.975 1.00 93.88 183 LEU A CA 1
ATOM 1472 C C . LEU A 1 183 ? -9.740 3.653 22.293 1.00 93.88 183 LEU A C 1
ATOM 1474 O O . LEU A 1 183 ? -9.260 2.546 22.035 1.00 93.88 183 LEU A O 1
ATOM 1478 N N . ASP A 1 184 ? -10.956 3.779 22.823 1.00 94.06 184 ASP A N 1
ATOM 1479 C CA . ASP A 1 184 ? -11.804 2.616 23.097 1.00 94.06 184 ASP A CA 1
ATOM 1480 C C . ASP A 1 184 ? -12.245 1.918 21.803 1.00 94.06 184 ASP A C 1
ATOM 1482 O O . ASP A 1 184 ? -12.262 0.687 21.744 1.00 94.06 184 ASP A O 1
ATOM 1486 N N . THR A 1 185 ? -12.504 2.677 20.735 1.00 94.81 185 THR A N 1
ATOM 1487 C CA . THR A 1 185 ? -12.746 2.135 19.389 1.00 94.81 185 THR A CA 1
ATOM 1488 C C . THR A 1 185 ? -11.537 1.346 18.886 1.00 94.81 185 THR A C 1
ATOM 1490 O O . THR A 1 185 ? -11.690 0.206 18.446 1.00 94.81 185 THR A O 1
ATOM 1493 N N . LEU A 1 186 ? -10.322 1.886 19.022 1.00 95.81 186 LEU A N 1
ATOM 1494 C CA . LEU A 1 186 ? -9.089 1.202 18.617 1.00 95.81 186 LEU A CA 1
ATOM 1495 C C . LEU A 1 186 ? -8.877 -0.107 19.394 1.00 95.81 186 LEU A C 1
ATOM 1497 O O . LEU A 1 186 ? -8.497 -1.117 18.802 1.00 95.81 186 LEU A O 1
ATOM 1501 N N . LYS A 1 187 ? -9.184 -0.130 20.697 1.00 96.06 187 LYS A N 1
ATOM 1502 C CA . LYS A 1 187 ? -9.122 -1.353 21.520 1.00 96.06 187 LYS A CA 1
ATOM 1503 C C . LYS A 1 187 ? -10.139 -2.411 21.093 1.00 96.06 187 LYS A C 1
ATOM 1505 O O . LYS A 1 187 ? -9.840 -3.603 21.131 1.00 96.06 187 LYS A O 1
ATOM 1510 N N . LYS A 1 188 ? -11.343 -2.010 20.680 1.00 95.81 188 LYS A N 1
ATOM 1511 C CA . LYS A 1 188 ? -12.327 -2.953 20.124 1.00 95.81 188 LYS A CA 1
ATOM 1512 C C . LYS A 1 188 ? -11.865 -3.514 18.783 1.00 95.81 188 LYS A C 1
ATOM 1514 O O . LYS A 1 188 ? -11.974 -4.717 18.560 1.00 95.81 188 LYS A O 1
ATOM 1519 N N . ILE A 1 189 ? -11.316 -2.663 17.914 1.00 96.12 189 ILE A N 1
ATOM 1520 C CA . ILE A 1 189 ? -10.760 -3.068 16.618 1.00 96.12 189 ILE A CA 1
ATOM 1521 C C . ILE A 1 189 ? -9.661 -4.118 16.815 1.00 96.12 189 ILE A C 1
ATOM 1523 O O . ILE A 1 189 ? -9.717 -5.186 16.205 1.00 96.12 189 ILE A O 1
ATOM 1527 N N . THR A 1 190 ? -8.701 -3.875 17.714 1.00 95.62 190 THR A N 1
ATOM 1528 C CA . THR A 1 190 ? -7.637 -4.850 18.011 1.00 95.62 190 THR A CA 1
ATOM 1529 C C . THR A 1 190 ? -8.178 -6.118 18.661 1.00 95.62 190 THR A C 1
ATOM 1531 O O . THR A 1 190 ? -7.757 -7.213 18.288 1.00 95.62 190 THR A O 1
ATOM 1534 N N . GLY A 1 191 ? -9.155 -6.003 19.568 1.00 94.31 191 GLY A N 1
ATOM 1535 C CA . GLY A 1 191 ? -9.856 -7.143 20.168 1.00 94.31 191 GLY A CA 1
ATOM 1536 C C . GLY A 1 191 ? -10.578 -8.025 19.142 1.00 94.31 191 GLY A C 1
ATOM 1537 O O . GLY A 1 191 ? -10.616 -9.245 19.293 1.00 94.31 191 GLY A O 1
ATOM 1538 N N . ASN A 1 192 ? -11.069 -7.426 18.056 1.00 94.00 192 ASN A N 1
ATOM 1539 C CA . ASN A 1 192 ? -11.658 -8.130 16.917 1.00 94.00 192 ASN A CA 1
ATOM 1540 C C . ASN A 1 192 ? -10.614 -8.651 15.919 1.00 94.00 192 ASN A C 1
ATOM 1542 O O . ASN A 1 192 ? -10.965 -9.355 14.972 1.00 94.00 192 ASN A O 1
ATOM 1546 N N . GLY A 1 193 ? -9.330 -8.373 16.135 1.00 93.69 193 GLY A N 1
ATOM 1547 C CA . GLY A 1 193 ? -8.228 -8.857 15.316 1.00 93.69 193 GLY A CA 1
ATOM 1548 C C . GLY A 1 193 ? -7.782 -7.904 14.210 1.00 93.69 193 GLY A C 1
ATOM 1549 O O . GLY A 1 193 ? -6.897 -8.301 13.447 1.00 93.69 193 GLY A O 1
ATOM 1550 N N . GLY A 1 194 ? -8.325 -6.687 14.127 1.00 95.69 194 GLY A N 1
ATOM 1551 C CA . GLY A 1 194 ? -7.792 -5.609 13.292 1.00 95.69 194 GLY A CA 1
ATOM 1552 C C . GLY A 1 194 ? -6.347 -5.260 13.669 1.00 95.69 194 GLY A C 1
ATOM 1553 O O . GLY A 1 194 ? -5.856 -5.622 14.740 1.00 95.69 194 GLY A O 1
ATOM 1554 N N . GLU A 1 195 ? -5.615 -4.617 12.762 1.00 95.31 195 GLU A N 1
ATOM 1555 C CA . GLU A 1 195 ? -4.208 -4.255 12.975 1.00 95.31 195 GLU A CA 1
ATOM 1556 C C . GLU A 1 195 ? -4.034 -2.742 13.053 1.00 95.31 195 GLU A C 1
ATOM 1558 O O . GLU A 1 195 ? -4.432 -2.021 12.140 1.00 95.31 195 GLU A O 1
ATOM 1563 N N . ILE A 1 196 ? -3.414 -2.271 14.136 1.00 96.25 196 ILE A N 1
ATOM 1564 C CA . ILE A 1 196 ? -3.044 -0.864 14.293 1.00 96.25 196 ILE A CA 1
ATOM 1565 C C . ILE A 1 196 ? -1.625 -0.657 13.769 1.00 96.25 196 ILE A C 1
ATOM 1567 O O . ILE A 1 196 ? -0.707 -1.426 14.059 1.00 96.25 196 ILE A O 1
ATOM 1571 N N . ALA A 1 197 ? -1.457 0.409 13.002 1.00 94.75 197 ALA A N 1
ATOM 1572 C CA . ALA A 1 197 ? -0.192 0.894 12.484 1.00 94.75 197 ALA A CA 1
ATOM 1573 C C . ALA A 1 197 ? 0.002 2.358 12.894 1.00 94.75 197 ALA A C 1
ATOM 1575 O O . ALA A 1 197 ? -0.955 3.080 13.174 1.00 94.75 197 ALA A O 1
ATOM 1576 N N . SER A 1 198 ? 1.251 2.811 12.917 1.00 95.19 198 SER A N 1
ATOM 1577 C CA . SER A 1 198 ? 1.556 4.224 13.146 1.00 95.19 198 SER A CA 1
ATOM 1578 C C . SER A 1 198 ? 1.208 5.062 11.915 1.00 95.19 198 SER A C 1
ATOM 1580 O O . SER A 1 198 ? 1.442 4.632 10.787 1.00 95.19 198 SER A O 1
ATOM 1582 N N . HIS A 1 199 ? 0.722 6.282 12.126 1.00 93.69 199 HIS A N 1
ATOM 1583 C CA . HIS A 1 199 ? 0.655 7.339 11.116 1.00 93.69 199 HIS A CA 1
ATOM 1584 C C . HIS A 1 199 ? 1.515 8.551 11.508 1.00 93.69 199 HIS A C 1
ATOM 1586 O O . HIS A 1 199 ? 1.142 9.695 11.275 1.00 93.69 199 HIS A O 1
ATOM 1592 N N . SER A 1 200 ? 2.679 8.273 12.115 1.00 93.81 200 SER A N 1
ATOM 1593 C CA . SER A 1 200 ? 3.514 9.214 12.882 1.00 93.81 200 SER A CA 1
ATOM 1594 C C . SER A 1 200 ? 2.868 9.663 14.199 1.00 93.81 200 SER A C 1
ATOM 1596 O O . SER A 1 200 ? 1.874 9.080 14.635 1.00 93.81 200 SER A O 1
ATOM 1598 N N . TYR A 1 201 ? 3.500 10.582 14.935 1.00 94.00 201 TYR A N 1
ATOM 1599 C CA . TYR A 1 201 ? 3.009 11.022 16.238 1.00 94.00 201 TYR A CA 1
ATOM 1600 C C . TYR A 1 201 ? 2.024 12.189 16.104 1.00 94.00 201 TYR A C 1
ATOM 1602 O O . TYR A 1 201 ? 0.951 12.156 16.704 1.00 94.00 201 TYR A O 1
ATOM 1610 N N . THR A 1 202 ? 2.358 13.187 15.286 1.00 90.31 202 THR A N 1
ATOM 1611 C CA . THR A 1 202 ? 1.543 14.394 15.071 1.00 90.31 202 THR A CA 1
ATOM 1612 C C . THR A 1 202 ? 1.019 14.550 13.647 1.00 90.31 202 THR A C 1
ATOM 1614 O O . THR A 1 202 ? 0.379 15.556 13.367 1.00 90.31 202 THR A O 1
ATOM 1617 N N . HIS A 1 203 ? 1.309 13.618 12.733 1.00 88.44 203 HIS A N 1
ATOM 1618 C CA . HIS A 1 203 ? 1.108 13.753 11.281 1.00 88.44 203 HIS A CA 1
ATOM 1619 C C . HIS A 1 203 ? 2.015 14.822 10.606 1.00 88.44 203 HIS A C 1
ATOM 1621 O O . HIS A 1 203 ? 2.192 14.813 9.385 1.00 88.44 203 HIS A O 1
ATOM 1627 N N . ASP A 1 204 ? 2.673 15.709 11.363 1.00 87.19 204 ASP A N 1
ATOM 1628 C CA . ASP A 1 204 ? 3.533 16.780 10.841 1.00 87.19 204 ASP A CA 1
ATOM 1629 C C . ASP A 1 204 ? 5.007 16.341 10.781 1.00 87.19 204 ASP A C 1
ATOM 1631 O O . ASP A 1 204 ? 5.857 16.721 11.595 1.00 87.19 204 ASP A O 1
ATOM 1635 N N . VAL A 1 205 ? 5.320 15.502 9.789 1.00 86.56 205 VAL A N 1
ATOM 1636 C CA . VAL A 1 205 ? 6.654 14.905 9.651 1.00 86.56 205 VAL A CA 1
ATOM 1637 C C . VAL A 1 205 ? 7.597 15.748 8.791 1.00 86.56 205 VAL A C 1
ATOM 1639 O O . VAL A 1 205 ? 7.333 16.064 7.629 1.00 86.56 205 VAL A O 1
ATOM 1642 N N . HIS A 1 206 ? 8.772 16.027 9.347 1.00 85.88 206 HIS A N 1
ATOM 1643 C CA . HIS A 1 206 ? 9.907 16.664 8.695 1.00 85.88 206 HIS A CA 1
ATOM 1644 C C . HIS A 1 206 ? 11.202 15.911 9.011 1.00 85.88 206 HIS A C 1
ATOM 1646 O O . HIS A 1 206 ? 11.319 15.187 9.995 1.00 85.88 206 HIS A O 1
ATOM 1652 N N . LYS A 1 207 ? 12.248 16.123 8.209 1.00 84.94 207 LYS A N 1
ATOM 1653 C CA . LYS A 1 207 ? 13.542 15.460 8.435 1.00 84.94 207 LYS A CA 1
ATOM 1654 C C . LYS A 1 207 ? 14.135 15.729 9.830 1.00 84.94 207 LYS A C 1
ATOM 1656 O O . LYS A 1 207 ? 14.759 14.848 10.405 1.00 84.94 207 LYS A O 1
ATOM 1661 N N . ASN A 1 208 ? 13.917 16.922 10.386 1.00 88.81 208 ASN A N 1
ATOM 1662 C CA . ASN A 1 208 ? 14.497 17.323 11.673 1.00 88.81 208 ASN A CA 1
ATOM 1663 C C . ASN A 1 208 ? 13.770 16.741 12.897 1.00 88.81 208 ASN A C 1
ATOM 1665 O O . ASN A 1 208 ? 14.373 16.686 13.964 1.00 88.81 208 ASN A O 1
ATOM 1669 N N . ASN A 1 209 ? 12.504 16.331 12.763 1.00 90.81 209 ASN A N 1
ATOM 1670 C CA . ASN A 1 209 ? 11.717 15.725 13.846 1.00 90.81 209 ASN A CA 1
ATOM 1671 C C . ASN A 1 209 ? 11.354 14.256 13.571 1.00 90.81 209 ASN A C 1
ATOM 1673 O O . ASN A 1 209 ? 10.686 13.642 14.396 1.00 90.81 209 ASN A O 1
ATOM 1677 N N . LEU A 1 210 ? 11.808 13.682 12.449 1.00 91.06 210 LEU A N 1
ATOM 1678 C CA . LEU A 1 210 ? 11.429 12.342 12.004 1.00 91.06 210 LEU A CA 1
ATOM 1679 C C . LEU A 1 210 ? 11.619 11.288 13.095 1.00 91.06 210 LEU A C 1
ATOM 1681 O O . LEU A 1 210 ? 10.686 10.561 13.400 1.00 91.06 210 LEU A O 1
ATOM 1685 N N . TRP A 1 211 ? 12.801 11.209 13.706 1.00 93.75 211 TRP A N 1
ATOM 1686 C CA . TRP A 1 211 ? 13.063 10.169 14.701 1.00 93.75 211 TRP A CA 1
ATOM 1687 C C . TRP A 1 211 ? 12.112 10.254 15.899 1.00 93.75 211 TRP A C 1
ATOM 1689 O O . TRP A 1 211 ? 11.566 9.235 16.312 1.00 93.75 211 TRP A O 1
ATOM 1699 N N . GLU A 1 212 ? 11.853 11.467 16.399 1.00 94.62 212 GLU A N 1
ATOM 1700 C CA . GLU A 1 212 ? 10.890 11.692 17.480 1.00 94.62 212 GLU A CA 1
ATOM 1701 C C . GLU A 1 212 ? 9.468 11.306 17.050 1.00 94.62 212 GLU A C 1
ATOM 1703 O O . GLU A 1 212 ? 8.781 10.595 17.780 1.00 94.62 212 GLU A O 1
ATOM 1708 N N . GLU A 1 213 ? 9.041 11.707 15.849 1.00 94.88 213 GLU A N 1
ATOM 1709 C CA . GLU A 1 213 ? 7.736 11.348 15.284 1.00 94.88 213 GLU A CA 1
ATOM 1710 C C . GLU A 1 213 ? 7.540 9.828 15.190 1.00 94.88 213 GLU A C 1
ATOM 1712 O O . GLU A 1 213 ? 6.459 9.315 15.486 1.00 94.88 213 GLU A O 1
ATOM 1717 N N . LEU A 1 214 ? 8.582 9.094 14.793 1.00 94.62 214 LEU A N 1
ATOM 1718 C CA . LEU A 1 214 ? 8.527 7.645 14.640 1.00 94.62 214 LEU A CA 1
ATOM 1719 C C . LEU A 1 214 ? 8.504 6.937 15.998 1.00 94.62 214 LEU A C 1
ATOM 1721 O O . LEU A 1 214 ? 7.602 6.135 16.245 1.00 94.62 214 LEU A O 1
ATOM 1725 N N . THR A 1 215 ? 9.471 7.209 16.879 1.00 95.88 215 THR A N 1
ATOM 1726 C CA . THR A 1 215 ? 9.607 6.465 18.142 1.00 95.88 215 THR A CA 1
ATOM 1727 C C . THR A 1 215 ? 8.488 6.796 19.115 1.00 95.88 215 THR A C 1
ATOM 1729 O O . THR A 1 215 ? 7.899 5.888 19.700 1.00 95.88 215 THR A O 1
ATOM 1732 N N . ARG A 1 216 ? 8.113 8.074 19.233 1.00 96.12 216 ARG A N 1
ATOM 1733 C CA . ARG A 1 216 ? 7.079 8.511 20.175 1.00 96.12 216 ARG A CA 1
ATOM 1734 C C . ARG A 1 216 ? 5.697 7.992 19.795 1.00 96.12 216 ARG A C 1
ATOM 1736 O O . ARG A 1 216 ? 4.914 7.639 20.678 1.00 96.12 216 ARG A O 1
ATOM 1743 N N . SER A 1 217 ? 5.406 7.898 18.495 1.00 96.62 217 SER A N 1
ATOM 1744 C CA . SER A 1 217 ? 4.173 7.278 17.994 1.00 96.62 217 SER A CA 1
ATOM 1745 C C . SER A 1 217 ? 4.097 5.808 18.396 1.00 96.62 217 SER A C 1
ATOM 1747 O O . SER A 1 217 ? 3.142 5.400 19.059 1.00 96.62 217 SER A O 1
ATOM 1749 N N . LYS A 1 218 ? 5.144 5.033 18.085 1.00 96.44 218 LYS A N 1
ATOM 1750 C CA . LYS A 1 218 ? 5.235 3.612 18.434 1.00 96.44 218 LYS A CA 1
ATOM 1751 C C . LYS A 1 218 ? 5.090 3.379 19.938 1.00 96.44 218 LYS A C 1
ATOM 1753 O O . LYS A 1 218 ? 4.257 2.574 20.347 1.00 96.44 218 LYS A O 1
ATOM 1758 N N . GLU A 1 219 ? 5.845 4.110 20.755 1.00 96.12 219 GLU A N 1
ATOM 1759 C CA . GLU A 1 219 ? 5.802 3.995 22.216 1.00 96.12 219 GLU A CA 1
ATOM 1760 C C . GLU A 1 219 ? 4.415 4.312 22.786 1.00 96.12 219 GLU A C 1
ATOM 1762 O O . GLU A 1 219 ? 3.925 3.578 23.644 1.00 96.12 219 GLU A O 1
ATOM 1767 N N . THR A 1 220 ? 3.763 5.371 22.295 1.00 95.94 220 THR A N 1
ATOM 1768 C CA . THR A 1 220 ? 2.425 5.777 22.755 1.00 95.94 220 THR A CA 1
ATOM 1769 C C . THR A 1 220 ? 1.388 4.705 22.430 1.00 95.94 220 THR A C 1
ATOM 1771 O O . THR A 1 220 ? 0.711 4.207 23.326 1.00 95.94 220 THR A O 1
ATOM 1774 N N . LEU A 1 221 ? 1.327 4.274 21.168 1.00 96.06 221 LEU A N 1
ATOM 1775 C CA . LEU A 1 221 ? 0.374 3.259 20.716 1.00 96.06 221 LEU A CA 1
ATOM 1776 C C . LEU A 1 221 ? 0.585 1.903 21.425 1.00 96.06 221 LEU A C 1
ATOM 1778 O O . LEU A 1 221 ? -0.383 1.228 21.780 1.00 96.06 221 LEU A O 1
ATOM 1782 N N . GLN A 1 222 ? 1.839 1.505 21.684 1.00 95.56 222 GLN A N 1
ATOM 1783 C CA . GLN A 1 222 ? 2.143 0.276 22.430 1.00 95.56 222 GLN A CA 1
ATOM 1784 C C . GLN A 1 222 ? 1.782 0.383 23.916 1.00 95.56 222 GLN A C 1
ATOM 1786 O O . GLN A 1 222 ? 1.273 -0.581 24.494 1.00 95.56 222 GLN A O 1
ATOM 1791 N N . LYS A 1 223 ? 2.022 1.544 24.538 1.00 96.50 223 LYS A N 1
ATOM 1792 C CA . LYS A 1 223 ? 1.656 1.810 25.935 1.00 96.50 223 LYS A CA 1
ATOM 1793 C C . LYS A 1 223 ? 0.149 1.679 26.164 1.00 96.50 223 LYS A C 1
ATOM 1795 O O . LYS A 1 223 ? -0.256 1.211 27.224 1.00 96.50 223 LYS A O 1
ATOM 1800 N N . ASP A 1 224 ? -0.658 2.018 25.166 1.00 95.44 224 ASP A N 1
ATOM 1801 C CA . ASP A 1 224 ? -2.119 1.933 25.240 1.00 95.44 224 ASP A CA 1
ATOM 1802 C C . ASP A 1 224 ? -2.685 0.537 24.922 1.00 95.44 224 ASP A C 1
ATOM 1804 O O . ASP A 1 224 ? -3.901 0.355 24.823 1.00 95.44 224 ASP A O 1
ATOM 1808 N N . HIS A 1 225 ? -1.809 -0.471 24.821 1.00 93.44 225 HIS A N 1
ATOM 1809 C CA . HIS A 1 225 ? -2.148 -1.878 24.598 1.00 93.44 225 HIS A CA 1
ATOM 1810 C C . HIS A 1 225 ? -2.853 -2.158 23.258 1.00 93.44 225 HIS A C 1
ATOM 1812 O O . HIS A 1 225 ? -3.657 -3.084 23.156 1.00 93.44 225 HIS A O 1
ATOM 1818 N N . LEU A 1 226 ? -2.508 -1.414 22.202 1.00 94.12 226 LEU A N 1
ATOM 1819 C CA . LEU A 1 226 ? -3.049 -1.595 20.845 1.00 94.12 226 LEU A CA 1
ATOM 1820 C C . LEU A 1 226 ? -2.336 -2.690 20.021 1.00 94.12 226 LEU A C 1
ATOM 1822 O O . LEU A 1 226 ? -2.465 -2.750 18.799 1.00 94.12 226 LEU A O 1
ATOM 1826 N N . GLY A 1 227 ? -1.602 -3.581 20.691 1.00 90.00 227 GLY A N 1
ATOM 1827 C CA . GLY A 1 227 ? -0.802 -4.638 20.069 1.00 90.00 227 GLY A CA 1
ATOM 1828 C C . GLY A 1 227 ? 0.623 -4.201 19.718 1.00 90.00 227 GLY A C 1
ATOM 1829 O O . GLY A 1 227 ? 1.108 -3.153 20.146 1.00 90.00 227 GLY A O 1
ATOM 1830 N N . GLU A 1 228 ? 1.332 -5.043 18.966 1.00 91.62 228 GLU A N 1
ATOM 1831 C CA . GLU A 1 228 ? 2.658 -4.695 18.453 1.00 91.62 228 GLU A CA 1
ATOM 1832 C C . GLU A 1 228 ? 2.551 -3.749 17.258 1.00 91.62 228 GLU A C 1
ATOM 1834 O O . GLU A 1 228 ? 1.939 -4.074 16.240 1.00 91.62 228 GLU A O 1
ATOM 1839 N N . ILE A 1 229 ? 3.212 -2.597 17.350 1.00 94.56 229 ILE A N 1
ATOM 1840 C CA . ILE A 1 229 ? 3.194 -1.585 16.293 1.00 94.56 229 ILE A CA 1
ATOM 1841 C C . ILE A 1 229 ? 4.405 -1.801 15.385 1.00 94.56 229 ILE A C 1
ATOM 1843 O O . ILE A 1 229 ? 5.491 -1.245 15.577 1.00 94.56 229 ILE A O 1
ATOM 1847 N N . ASN A 1 230 ? 4.208 -2.679 14.406 1.00 90.31 230 ASN A N 1
ATOM 1848 C CA . ASN A 1 230 ? 5.243 -3.116 13.467 1.00 90.31 230 ASN A CA 1
ATOM 1849 C C . ASN A 1 230 ? 5.178 -2.388 12.119 1.00 90.31 230 ASN A C 1
ATOM 1851 O O . ASN A 1 230 ? 6.115 -2.475 11.331 1.00 90.31 230 ASN A O 1
ATOM 1855 N N . PHE A 1 231 ? 4.098 -1.658 11.856 1.00 89.94 231 PHE A N 1
ATOM 1856 C CA . PHE A 1 231 ? 3.822 -1.057 10.558 1.00 89.94 231 PHE A CA 1
ATOM 1857 C C . PHE A 1 231 ? 3.599 0.443 10.691 1.00 89.94 231 PHE A C 1
ATOM 1859 O O . PHE A 1 231 ? 3.094 0.915 11.712 1.00 89.94 231 PHE A O 1
ATOM 1866 N N . MET A 1 232 ? 3.943 1.175 9.636 1.00 89.44 232 MET A N 1
ATOM 1867 C CA . MET A 1 232 ? 3.668 2.600 9.528 1.00 89.44 232 MET A CA 1
ATOM 1868 C C . MET A 1 232 ? 3.024 2.924 8.188 1.00 89.44 232 MET A C 1
ATOM 1870 O O . MET A 1 232 ? 3.551 2.567 7.138 1.00 89.44 232 MET A O 1
ATOM 1874 N N . GLY A 1 233 ? 1.921 3.655 8.225 1.00 88.19 233 GLY A N 1
ATOM 1875 C CA . GLY A 1 233 ? 1.422 4.422 7.101 1.00 88.19 233 GLY A CA 1
ATOM 1876 C C . GLY A 1 233 ? 2.093 5.786 7.052 1.00 88.19 233 GLY A C 1
ATOM 1877 O O . GLY A 1 233 ? 2.109 6.496 8.051 1.00 88.19 233 GLY A O 1
ATOM 1878 N N . ILE A 1 234 ? 2.647 6.177 5.913 1.00 85.06 234 ILE A N 1
ATOM 1879 C CA . ILE A 1 234 ? 3.279 7.492 5.770 1.00 85.06 234 ILE A CA 1
ATOM 1880 C C . ILE A 1 234 ? 2.218 8.607 5.689 1.00 85.06 234 ILE A C 1
ATOM 1882 O O . ILE A 1 234 ? 1.400 8.542 4.767 1.00 85.06 234 ILE A O 1
ATOM 1886 N N . PRO A 1 235 ? 2.242 9.623 6.579 1.00 84.94 235 PRO A N 1
ATOM 1887 C CA . PRO A 1 235 ? 1.348 10.776 6.485 1.00 84.94 235 PRO A CA 1
ATOM 1888 C C . PRO A 1 235 ? 1.742 11.734 5.355 1.00 84.94 235 PRO A C 1
ATOM 1890 O O . PRO A 1 235 ? 2.922 11.918 5.039 1.00 84.94 235 PRO A O 1
ATOM 1893 N N . GLY A 1 236 ? 0.739 12.392 4.769 1.00 73.56 236 GLY A N 1
ATOM 1894 C CA . GLY A 1 236 ? 0.917 13.429 3.749 1.00 73.56 236 GLY A CA 1
ATOM 1895 C C . GLY A 1 236 ? 1.277 12.947 2.330 1.00 73.56 236 GLY A C 1
ATOM 1896 O O . GLY A 1 236 ? 1.478 11.767 2.048 1.00 73.56 236 GLY A O 1
ATOM 1897 N N . GLY A 1 237 ? 1.313 13.905 1.393 1.00 58.59 237 GLY A N 1
ATOM 1898 C CA . GLY A 1 237 ? 1.551 13.675 -0.039 1.00 58.59 237 GLY A CA 1
ATOM 1899 C C . GLY A 1 237 ? 3.030 13.621 -0.462 1.00 58.59 237 GLY A C 1
ATOM 1900 O O . GLY A 1 237 ? 3.947 13.956 0.281 1.00 58.59 237 GLY A O 1
ATOM 1901 N N . TYR A 1 238 ? 3.257 13.241 -1.721 1.00 52.28 238 TYR A N 1
ATOM 1902 C CA . TYR A 1 238 ? 4.550 12.886 -2.336 1.00 52.28 238 TYR A CA 1
ATOM 1903 C C . TYR A 1 238 ? 5.712 13.876 -2.258 1.00 52.28 238 TYR A C 1
ATOM 1905 O O . TYR A 1 238 ? 6.844 13.478 -2.516 1.00 52.28 238 TYR A O 1
ATOM 1913 N N . SER A 1 239 ? 5.480 15.145 -1.938 1.00 52.66 239 SER A N 1
ATOM 1914 C CA . SER A 1 239 ? 6.518 16.176 -2.006 1.00 52.66 239 SER A CA 1
ATOM 1915 C C . SER A 1 239 ? 7.407 16.273 -0.764 1.00 52.66 239 SER A C 1
ATOM 1917 O O . SER A 1 239 ? 8.373 17.031 -0.802 1.00 52.66 239 SER A O 1
ATOM 1919 N N . ILE A 1 240 ? 7.095 15.556 0.325 1.00 64.94 240 ILE A N 1
ATOM 1920 C CA . ILE A 1 240 ? 7.772 15.748 1.624 1.00 64.94 240 ILE A CA 1
ATOM 1921 C C . ILE A 1 240 ? 8.714 14.604 2.035 1.00 64.94 240 ILE A C 1
ATOM 1923 O O . ILE A 1 240 ? 9.570 14.820 2.888 1.00 64.94 240 ILE A O 1
ATOM 1927 N N . TRP A 1 241 ? 8.604 13.416 1.427 1.00 71.69 241 TRP A N 1
ATOM 1928 C CA . TRP A 1 241 ? 9.347 12.218 1.845 1.00 71.69 241 TRP A CA 1
ATOM 1929 C C . TRP A 1 241 ? 10.515 11.893 0.917 1.00 71.69 241 TRP A C 1
ATOM 1931 O O . TRP A 1 241 ? 10.340 11.694 -0.286 1.00 71.69 241 TRP A O 1
ATOM 1941 N N . THR A 1 242 ? 11.713 11.782 1.487 1.00 71.06 242 THR A N 1
ATOM 1942 C CA . THR A 1 242 ? 12.937 11.387 0.781 1.00 71.06 242 THR A CA 1
ATOM 1943 C C . THR A 1 242 ? 13.321 9.935 1.094 1.00 71.06 242 THR A C 1
ATOM 1945 O O . THR A 1 242 ? 12.872 9.351 2.077 1.00 71.06 242 THR A O 1
ATOM 1948 N N . GLY A 1 243 ? 14.149 9.313 0.247 1.00 68.06 243 GLY A N 1
ATOM 1949 C CA . GLY A 1 243 ? 14.512 7.894 0.404 1.00 68.06 243 GLY A CA 1
ATOM 1950 C C . GLY A 1 243 ? 15.273 7.565 1.698 1.00 68.06 243 GLY A C 1
ATOM 1951 O O . GLY A 1 243 ? 15.158 6.453 2.201 1.00 68.06 243 GLY A O 1
ATOM 1952 N N . ASP A 1 244 ? 16.023 8.516 2.253 1.00 70.06 244 ASP A N 1
ATOM 1953 C CA . ASP A 1 244 ? 16.676 8.413 3.565 1.00 70.06 244 ASP A CA 1
ATOM 1954 C C . ASP A 1 244 ? 15.667 8.453 4.718 1.00 70.06 244 ASP A C 1
ATOM 1956 O O . ASP A 1 244 ? 15.726 7.592 5.585 1.00 70.06 244 ASP A O 1
ATOM 1960 N N . MET A 1 245 ? 14.669 9.344 4.675 1.00 79.00 245 MET A N 1
ATOM 1961 C CA . MET A 1 245 ? 13.604 9.361 5.692 1.00 79.00 245 MET A CA 1
ATOM 1962 C C . MET A 1 245 ? 12.869 8.017 5.767 1.00 79.00 245 MET A C 1
ATOM 1964 O O . MET A 1 245 ? 12.425 7.584 6.823 1.00 79.00 245 MET A O 1
ATOM 1968 N N . ILE A 1 246 ? 12.753 7.329 4.637 1.00 76.62 246 ILE A N 1
ATOM 1969 C CA . ILE A 1 246 ? 12.049 6.050 4.563 1.00 76.62 246 ILE A CA 1
ATOM 1970 C C . ILE A 1 246 ? 12.927 4.911 5.076 1.00 76.62 246 ILE A C 1
ATOM 1972 O O . ILE A 1 246 ? 12.428 3.996 5.729 1.00 76.62 246 ILE A O 1
ATOM 1976 N N . ALA A 1 247 ? 14.235 4.982 4.818 1.00 72.12 247 ALA A N 1
ATOM 1977 C CA . ALA A 1 247 ? 15.195 4.089 5.453 1.00 72.12 247 ALA A CA 1
ATOM 1978 C C . ALA A 1 247 ? 15.151 4.236 6.986 1.00 72.12 247 ALA A C 1
ATOM 1980 O O . ALA A 1 247 ? 15.159 3.229 7.689 1.00 72.12 247 ALA A O 1
ATOM 1981 N N . ASP A 1 248 ? 15.004 5.460 7.498 1.00 81.50 248 ASP A N 1
ATOM 1982 C CA . ASP A 1 248 ? 14.866 5.714 8.936 1.00 81.50 248 ASP A CA 1
ATOM 1983 C C . ASP A 1 248 ? 13.551 5.151 9.501 1.00 81.50 248 ASP A C 1
ATOM 1985 O O . ASP A 1 248 ? 13.555 4.541 10.571 1.00 81.50 248 ASP A O 1
ATOM 1989 N N . CYS A 1 249 ? 12.430 5.247 8.770 1.00 84.19 249 CYS A N 1
ATOM 1990 C CA . CYS A 1 249 ? 11.179 4.581 9.165 1.00 84.19 249 CYS A CA 1
ATOM 1991 C C . CYS A 1 249 ? 11.376 3.073 9.375 1.00 84.19 249 CYS A C 1
ATOM 1993 O O . CYS A 1 249 ? 10.827 2.489 10.309 1.00 84.19 249 CYS A O 1
ATOM 1995 N N . HIS A 1 250 ? 12.193 2.448 8.533 1.00 78.19 250 HIS A N 1
ATOM 1996 C CA . HIS A 1 250 ? 12.503 1.025 8.596 1.00 78.19 250 HIS A CA 1
ATOM 1997 C C . HIS A 1 250 ? 13.398 0.607 9.769 1.00 78.19 250 HIS A C 1
ATOM 1999 O O . HIS A 1 250 ? 13.440 -0.574 10.104 1.00 78.19 250 HIS A O 1
ATOM 2005 N N . GLN A 1 251 ? 14.062 1.555 10.432 1.00 82.44 251 GLN A N 1
ATOM 2006 C CA . GLN A 1 251 ? 14.763 1.291 11.692 1.00 82.44 251 GLN A CA 1
ATOM 2007 C C . GLN A 1 251 ? 13.788 1.156 12.874 1.00 82.44 251 GLN A C 1
ATOM 2009 O O . GLN A 1 251 ? 14.136 0.579 13.902 1.00 82.44 251 GLN A O 1
ATOM 2014 N N . VAL A 1 252 ? 12.561 1.675 12.740 1.00 88.38 252 VAL A N 1
ATOM 2015 C CA . VAL A 1 252 ? 11.529 1.649 13.793 1.00 88.38 252 VAL A CA 1
ATOM 2016 C C . VAL A 1 252 ? 10.436 0.621 13.495 1.00 88.38 252 VAL A C 1
ATOM 2018 O O . VAL A 1 252 ? 9.940 -0.052 14.408 1.00 88.38 252 VAL A O 1
ATOM 2021 N N . TYR A 1 253 ? 10.065 0.485 12.222 1.00 87.38 253 TYR A N 1
ATOM 2022 C CA . TYR A 1 253 ? 8.949 -0.330 11.756 1.00 87.38 253 TYR A CA 1
ATOM 2023 C C . TYR A 1 253 ? 9.424 -1.443 10.825 1.00 87.38 253 TYR A C 1
ATOM 2025 O O . TYR A 1 253 ? 10.227 -1.227 9.919 1.00 87.38 253 TYR A O 1
ATOM 2033 N N . PHE A 1 254 ? 8.852 -2.633 11.006 1.00 80.06 254 PHE A N 1
ATOM 2034 C CA . PHE A 1 254 ? 9.078 -3.782 10.134 1.00 80.06 254 PHE A CA 1
ATOM 2035 C C . PHE A 1 254 ? 8.715 -3.468 8.682 1.00 80.06 254 PHE A C 1
ATOM 2037 O O . PHE A 1 254 ? 9.443 -3.843 7.761 1.00 80.06 254 PHE A O 1
ATOM 2044 N N . GLY A 1 255 ? 7.653 -2.691 8.466 1.00 76.88 255 GLY A N 1
ATOM 2045 C CA . GLY A 1 255 ? 7.638 -1.947 7.227 1.00 76.88 255 GLY A CA 1
ATOM 2046 C C . GLY A 1 255 ? 6.655 -0.808 7.115 1.00 76.88 255 GLY A C 1
ATOM 2047 O O . GLY A 1 255 ? 5.922 -0.452 8.037 1.00 76.88 255 GLY A O 1
ATOM 2048 N N . VAL A 1 256 ? 6.715 -0.211 5.935 1.00 76.75 256 VAL A N 1
ATOM 2049 C CA . VAL A 1 256 ? 6.242 1.140 5.706 1.00 76.75 256 VAL A CA 1
ATOM 2050 C C . VAL A 1 256 ? 5.362 1.138 4.469 1.00 76.75 256 VAL A C 1
ATOM 2052 O O . VAL A 1 256 ? 5.804 0.814 3.365 1.00 76.75 256 VAL A O 1
ATOM 2055 N N . ARG A 1 257 ? 4.091 1.468 4.676 1.00 79.19 257 ARG A N 1
ATOM 2056 C CA . ARG A 1 257 ? 3.066 1.610 3.654 1.00 79.19 257 ARG A CA 1
ATOM 2057 C C . ARG A 1 257 ? 3.082 3.030 3.123 1.00 79.19 257 ARG A C 1
ATOM 2059 O O . ARG A 1 257 ? 3.085 4.004 3.877 1.00 79.19 257 ARG A O 1
ATOM 2066 N N . SER A 1 258 ? 3.044 3.140 1.802 1.00 69.88 258 SER A N 1
ATOM 2067 C CA . SER A 1 258 ? 3.110 4.420 1.122 1.00 69.88 258 SER A CA 1
ATOM 2068 C C . SER A 1 258 ? 2.063 4.543 0.024 1.00 69.88 258 SER A C 1
ATOM 2070 O O . SER A 1 258 ? 1.903 3.634 -0.786 1.00 69.88 258 SER A O 1
ATOM 2072 N N . THR A 1 259 ? 1.413 5.706 -0.054 1.00 59.97 259 THR A N 1
ATOM 2073 C CA . THR A 1 259 ? 0.673 6.128 -1.256 1.00 59.97 259 THR A CA 1
ATOM 2074 C C . THR A 1 259 ? 1.622 6.584 -2.369 1.00 59.97 259 THR A C 1
ATOM 2076 O O . THR A 1 259 ? 1.185 6.873 -3.485 1.00 59.97 259 THR A O 1
ATOM 2079 N N . LEU A 1 260 ? 2.930 6.665 -2.083 1.00 56.66 260 LEU A N 1
ATOM 2080 C CA . LEU A 1 260 ? 3.919 7.169 -3.017 1.00 56.66 260 LEU A CA 1
ATOM 2081 C C . LEU A 1 260 ? 4.192 6.149 -4.125 1.00 56.66 260 LEU A C 1
ATOM 2083 O O . LEU A 1 260 ? 4.523 4.996 -3.847 1.00 56.66 260 LEU A O 1
ATOM 2087 N N . PRO A 1 261 ? 4.167 6.583 -5.398 1.00 46.25 261 PRO A N 1
ATOM 2088 C CA . PRO A 1 261 ? 4.474 5.714 -6.526 1.00 46.25 261 PRO A CA 1
ATOM 2089 C C . PRO A 1 261 ? 5.894 5.149 -6.551 1.00 46.25 261 PRO A C 1
ATOM 2091 O O . PRO A 1 261 ? 6.205 4.329 -7.413 1.00 46.25 261 PRO A O 1
ATOM 2094 N N . SER A 1 262 ? 6.790 5.700 -5.738 1.00 46.22 262 SER A N 1
ATOM 2095 C CA . SER A 1 262 ? 8.230 5.534 -5.872 1.00 46.22 262 SER A CA 1
ATOM 2096 C C . SER A 1 262 ? 8.907 5.899 -4.566 1.00 46.22 262 SER A C 1
ATOM 2098 O O . SER A 1 262 ? 9.113 7.080 -4.287 1.00 46.22 262 SER A O 1
ATOM 2100 N N . ILE A 1 263 ? 9.287 4.893 -3.791 1.00 43.19 263 ILE A N 1
ATOM 2101 C CA . ILE A 1 263 ? 10.266 5.081 -2.735 1.00 43.19 263 ILE A CA 1
ATOM 2102 C C . ILE A 1 263 ? 11.208 3.889 -2.758 1.00 43.19 263 ILE A C 1
ATOM 2104 O O . ILE A 1 263 ? 10.802 2.754 -2.529 1.00 43.19 263 ILE A O 1
ATOM 2108 N N . CYS A 1 264 ? 12.477 4.176 -3.021 1.00 40.12 264 CYS A N 1
ATOM 2109 C CA . CYS A 1 264 ? 13.577 3.273 -2.734 1.00 40.12 264 CYS A CA 1
ATOM 2110 C C . CYS A 1 264 ? 14.267 3.806 -1.475 1.00 40.12 264 CYS A C 1
ATOM 2112 O O . CYS A 1 264 ? 14.729 4.951 -1.487 1.00 40.12 264 CYS A O 1
ATOM 2114 N N . SER A 1 265 ? 14.349 3.008 -0.407 1.00 36.09 265 SER A N 1
ATOM 2115 C CA . SER A 1 265 ? 15.253 3.314 0.704 1.00 36.09 265 SER A CA 1
ATOM 2116 C C . SER A 1 265 ? 16.691 3.266 0.184 1.00 36.09 265 SER A C 1
ATOM 2118 O O . SER A 1 265 ? 17.083 2.321 -0.505 1.00 36.09 265 SER A O 1
ATOM 2120 N N . LYS A 1 266 ? 17.489 4.306 0.449 1.00 33.34 266 LYS A N 1
ATOM 2121 C CA . LYS A 1 266 ? 18.938 4.225 0.230 1.00 33.34 266 LYS A CA 1
ATOM 2122 C C . LYS A 1 266 ? 19.528 3.389 1.359 1.00 33.34 266 LYS A C 1
ATOM 2124 O O . LYS A 1 266 ? 19.497 3.821 2.501 1.00 33.34 266 LYS A O 1
ATOM 2129 N N . GLY A 1 267 ? 20.110 2.247 1.008 1.00 36.25 267 GLY A N 1
ATOM 2130 C CA . GLY A 1 267 ? 20.754 1.362 1.972 1.00 36.25 267 GLY A CA 1
ATOM 2131 C C . GLY A 1 267 ? 19.752 0.411 2.621 1.00 36.25 267 GLY A C 1
ATOM 2132 O O . GLY A 1 267 ? 18.716 0.819 3.125 1.00 36.25 267 GLY A O 1
ATOM 2133 N N . GLU A 1 268 ? 20.100 -0.870 2.572 1.00 32.28 268 GLU A N 1
ATOM 2134 C CA . GLU A 1 268 ? 19.390 -2.015 3.150 1.00 32.28 268 GLU A CA 1
ATOM 2135 C C . GLU A 1 268 ? 18.105 -2.498 2.448 1.00 32.28 268 GLU A C 1
ATOM 2137 O O . GLU A 1 268 ? 17.233 -1.751 2.006 1.00 32.28 268 GLU A O 1
ATOM 2142 N N . LYS A 1 269 ? 18.026 -3.835 2.340 1.00 41.56 269 LYS A N 1
ATOM 2143 C CA . LYS A 1 269 ? 16.947 -4.642 1.748 1.00 41.56 269 LYS A CA 1
ATOM 2144 C C . LYS A 1 269 ? 15.699 -4.637 2.650 1.00 41.56 269 LYS A C 1
ATOM 2146 O O . LYS A 1 269 ? 15.260 -5.714 3.078 1.00 41.56 269 LYS A O 1
ATOM 2151 N N . VAL A 1 270 ? 15.159 -3.463 2.972 1.00 37.00 270 VAL A N 1
ATOM 2152 C CA . VAL A 1 270 ? 13.967 -3.332 3.822 1.00 37.00 270 VAL A CA 1
ATOM 2153 C C . VAL A 1 270 ? 12.737 -3.046 2.954 1.00 37.00 270 VAL A C 1
ATOM 2155 O O . VAL A 1 270 ? 12.817 -2.216 2.047 1.00 37.00 270 VAL A O 1
ATOM 2158 N N . PRO A 1 271 ? 11.627 -3.792 3.119 1.00 41.66 271 PRO A N 1
ATOM 2159 C CA . PRO A 1 271 ? 10.494 -3.685 2.213 1.00 41.66 271 PRO A CA 1
ATOM 2160 C C . PRO A 1 271 ? 9.732 -2.379 2.436 1.00 41.66 271 PRO A C 1
ATOM 2162 O O . PRO A 1 271 ? 8.875 -2.301 3.311 1.00 41.66 271 PRO A O 1
ATOM 2165 N N . VAL A 1 272 ? 9.945 -1.393 1.566 1.00 46.03 272 VAL A N 1
ATOM 2166 C CA . VAL A 1 272 ? 8.883 -0.423 1.296 1.00 46.03 272 VAL A CA 1
ATOM 2167 C C . VAL A 1 272 ? 7.709 -1.229 0.754 1.00 46.03 272 VAL A C 1
ATOM 2169 O O . VAL A 1 272 ? 7.816 -1.860 -0.304 1.00 46.03 272 VAL A O 1
ATOM 2172 N N . PHE A 1 273 ? 6.589 -1.241 1.474 1.00 50.28 273 PHE A N 1
ATOM 2173 C CA . PHE A 1 273 ? 5.368 -1.846 0.971 1.00 50.28 273 PHE A CA 1
ATOM 2174 C C . PHE A 1 273 ? 4.829 -0.927 -0.116 1.00 50.28 273 PHE A C 1
ATOM 2176 O O . PHE A 1 273 ? 4.035 -0.022 0.137 1.00 50.28 273 PHE A O 1
ATOM 2183 N N . SER A 1 274 ? 5.279 -1.151 -1.349 1.00 47.41 274 SER A N 1
ATOM 2184 C CA . SER A 1 274 ? 4.568 -0.643 -2.512 1.00 47.41 274 SER A CA 1
ATOM 2185 C C . SER A 1 274 ? 3.331 -1.515 -2.685 1.00 47.41 274 SER A C 1
ATOM 2187 O O . SER A 1 274 ? 3.304 -2.453 -3.475 1.00 47.41 274 SER A O 1
ATOM 2189 N N . THR A 1 275 ? 2.319 -1.259 -1.862 1.00 56.72 275 THR A N 1
ATOM 2190 C CA . THR A 1 275 ? 0.966 -1.673 -2.198 1.00 56.72 275 THR A CA 1
ATOM 2191 C C . THR A 1 275 ? 0.471 -0.778 -3.324 1.00 56.72 275 THR A C 1
ATOM 2193 O O . THR A 1 275 ? 0.890 0.369 -3.460 1.00 56.72 275 THR A O 1
ATOM 2196 N N . VAL A 1 276 ? -0.405 -1.293 -4.177 1.00 56.59 276 VAL A N 1
ATOM 2197 C CA . VAL A 1 276 ? -1.143 -0.464 -5.133 1.00 56.59 276 VAL A CA 1
ATOM 2198 C C . VAL A 1 276 ? -2.126 0.395 -4.337 1.00 56.59 276 VAL A C 1
ATOM 2200 O O . VAL A 1 276 ? -3.049 -0.194 -3.768 1.00 56.59 276 VAL A O 1
ATOM 2203 N N . PRO A 1 277 ? -1.984 1.738 -4.283 1.00 62.69 277 PRO A N 1
ATOM 2204 C CA . PRO A 1 277 ? -2.997 2.558 -3.658 1.00 62.69 277 PRO A CA 1
ATOM 2205 C C . PRO A 1 277 ? -4.204 2.729 -4.558 1.00 62.69 277 PRO A C 1
ATOM 2207 O O . PRO A 1 277 ? -4.105 3.230 -5.678 1.00 62.69 277 PRO A O 1
ATOM 2210 N N . ILE A 1 278 ? -5.357 2.303 -4.050 1.00 66.31 278 ILE A N 1
ATOM 2211 C CA . ILE A 1 278 ? -6.653 2.560 -4.665 1.00 66.31 278 ILE A CA 1
ATOM 2212 C C . ILE A 1 278 ? -7.459 3.391 -3.682 1.00 66.31 278 ILE A C 1
ATOM 2214 O O . ILE A 1 278 ? -7.825 2.907 -2.615 1.00 66.31 278 ILE A O 1
ATOM 2218 N N . ILE A 1 279 ? -7.707 4.645 -4.051 1.00 70.31 279 ILE A N 1
ATOM 2219 C CA . ILE A 1 279 ? -8.542 5.557 -3.274 1.00 70.31 279 ILE A CA 1
ATOM 2220 C C . ILE A 1 279 ? -9.998 5.162 -3.518 1.00 70.31 279 ILE A C 1
ATOM 2222 O O . ILE A 1 279 ? -10.432 5.065 -4.668 1.00 70.31 279 ILE A O 1
ATOM 2226 N N . LEU A 1 280 ? -10.749 4.921 -2.448 1.00 71.75 280 LEU A N 1
ATOM 2227 C CA . LEU A 1 280 ? -12.116 4.401 -2.545 1.00 71.75 280 LEU A CA 1
ATOM 2228 C C . LEU A 1 280 ? -13.171 5.446 -2.950 1.00 71.75 280 LEU A C 1
ATOM 2230 O O . LEU A 1 280 ? -14.326 5.082 -3.194 1.00 71.75 280 LEU A O 1
ATOM 2234 N N . SER A 1 281 ? -12.763 6.707 -3.124 1.00 67.75 281 SER A N 1
ATOM 2235 C CA . SER A 1 281 ? -13.593 7.771 -3.697 1.00 67.75 281 SER A CA 1
ATOM 2236 C C . SER A 1 281 ? -13.761 7.650 -5.219 1.00 67.75 281 SER A C 1
ATOM 2238 O O . SER A 1 281 ? -14.701 8.224 -5.776 1.00 67.75 281 SER A O 1
ATOM 2240 N N . ASP A 1 282 ? -12.926 6.846 -5.892 1.00 69.94 282 ASP A N 1
ATOM 2241 C CA . ASP A 1 282 ? -13.092 6.487 -7.304 1.00 69.94 282 ASP A CA 1
ATOM 2242 C C . ASP A 1 282 ? -14.438 5.777 -7.565 1.00 69.94 282 ASP A C 1
ATOM 2244 O O . ASP A 1 282 ? -15.097 5.243 -6.669 1.00 69.94 282 ASP A O 1
ATOM 2248 N N . ASN A 1 283 ? -14.862 5.723 -8.832 1.00 84.06 283 ASN A N 1
ATOM 2249 C CA . ASN A 1 283 ? -16.037 4.929 -9.193 1.00 84.06 283 ASN A CA 1
ATOM 2250 C C . ASN A 1 283 ? -15.781 3.421 -8.983 1.00 84.06 283 ASN A C 1
ATOM 2252 O O . ASN A 1 283 ? -14.673 2.922 -9.191 1.00 84.06 283 ASN A O 1
ATOM 2256 N N . LEU A 1 284 ? -16.833 2.691 -8.605 1.00 85.44 284 LEU A N 1
ATOM 2257 C CA . LEU A 1 284 ? -16.749 1.287 -8.192 1.00 85.44 284 LEU A CA 1
ATOM 2258 C C . LEU A 1 284 ? -16.164 0.363 -9.273 1.00 85.44 284 LEU A C 1
ATOM 2260 O O . LEU A 1 284 ? -15.392 -0.542 -8.963 1.00 85.44 284 LEU A O 1
ATOM 2264 N N . GLU A 1 285 ? -16.505 0.593 -10.541 1.00 86.69 285 GLU A N 1
ATOM 2265 C CA . GLU A 1 285 ? -15.990 -0.201 -11.659 1.00 86.69 285 GLU A CA 1
ATOM 2266 C C . GLU A 1 285 ? -14.474 -0.013 -11.829 1.00 86.69 285 GLU A C 1
ATOM 2268 O O . GLU A 1 285 ? -13.732 -0.986 -11.959 1.00 86.69 285 GLU A O 1
ATOM 2273 N N . SER A 1 286 ? -13.991 1.229 -11.739 1.00 81.69 286 SER A N 1
ATOM 2274 C CA . SER A 1 286 ? -12.562 1.560 -11.745 1.00 81.69 286 SER A CA 1
ATOM 2275 C C . SER A 1 286 ? -11.817 0.874 -10.599 1.00 81.69 286 SER A C 1
ATOM 2277 O O . SER A 1 286 ? -10.769 0.267 -10.830 1.00 81.69 286 SER A O 1
ATOM 2279 N N . ILE A 1 287 ? -12.373 0.903 -9.382 1.00 83.56 287 ILE A N 1
ATOM 2280 C CA . ILE A 1 287 ? -11.799 0.231 -8.205 1.00 83.56 287 ILE A CA 1
ATOM 2281 C C . ILE A 1 287 ? -11.663 -1.274 -8.470 1.00 83.56 287 ILE A C 1
ATOM 2283 O O . ILE A 1 287 ? -10.560 -1.816 -8.376 1.00 83.56 287 ILE A O 1
ATOM 2287 N N . LYS A 1 288 ? -12.752 -1.939 -8.879 1.00 87.12 288 LYS A N 1
ATOM 2288 C CA . LYS A 1 288 ? -12.770 -3.384 -9.170 1.00 87.12 288 LYS A CA 1
ATOM 2289 C C . LYS A 1 288 ? -11.766 -3.756 -10.264 1.00 87.12 288 LYS A C 1
ATOM 2291 O O . LYS A 1 288 ? -11.007 -4.713 -10.103 1.00 87.12 288 LYS A O 1
ATOM 2296 N N . ASN A 1 289 ? -11.687 -2.964 -11.333 1.00 81.94 289 ASN A N 1
ATOM 2297 C CA . ASN A 1 289 ? -10.730 -3.181 -12.418 1.00 81.94 289 ASN A CA 1
ATOM 2298 C C . ASN A 1 289 ? -9.277 -3.046 -11.938 1.00 81.94 289 ASN A C 1
ATOM 2300 O O . ASN A 1 289 ? -8.446 -3.895 -12.261 1.00 81.94 289 ASN A O 1
ATOM 2304 N N . LYS A 1 290 ? -8.962 -2.021 -11.135 1.00 78.00 290 LYS A N 1
ATOM 2305 C CA . LYS A 1 290 ? -7.618 -1.821 -10.568 1.00 78.00 290 LYS A CA 1
ATOM 2306 C C . LYS A 1 290 ? -7.216 -2.963 -9.631 1.00 78.00 290 LYS A C 1
ATOM 2308 O O . LYS A 1 290 ? -6.087 -3.441 -9.741 1.00 78.00 290 LYS A O 1
ATOM 2313 N N . ILE A 1 291 ? -8.126 -3.435 -8.771 1.00 83.00 291 ILE A N 1
ATOM 2314 C CA . ILE A 1 291 ? -7.872 -4.589 -7.893 1.00 83.00 291 ILE A CA 1
ATOM 2315 C C . ILE A 1 291 ? -7.612 -5.841 -8.730 1.00 83.00 291 ILE A C 1
ATOM 2317 O O . ILE A 1 291 ? -6.584 -6.488 -8.553 1.00 83.00 291 ILE A O 1
ATOM 2321 N N . ALA A 1 292 ? -8.509 -6.166 -9.667 1.00 80.56 292 ALA A N 1
ATOM 2322 C CA . ALA A 1 292 ? -8.382 -7.360 -10.499 1.00 80.56 292 ALA A CA 1
ATOM 2323 C C . ALA A 1 292 ? -7.064 -7.362 -11.283 1.00 80.56 292 ALA A C 1
ATOM 2325 O O . ALA A 1 292 ? -6.363 -8.370 -11.321 1.00 80.56 292 ALA A O 1
ATOM 2326 N N . TRP A 1 293 ? -6.694 -6.221 -11.870 1.00 76.44 293 TRP A N 1
ATOM 2327 C CA . TRP A 1 293 ? -5.414 -6.074 -12.552 1.00 76.44 293 TRP A CA 1
ATOM 2328 C C . TRP A 1 293 ? -4.231 -6.308 -11.613 1.00 76.44 293 TRP A C 1
ATOM 2330 O O . TRP A 1 293 ? -3.342 -7.079 -11.962 1.00 76.44 293 TRP A O 1
ATOM 2340 N N . ALA A 1 294 ? -4.218 -5.685 -10.433 1.00 74.25 294 ALA A N 1
ATOM 2341 C CA . ALA A 1 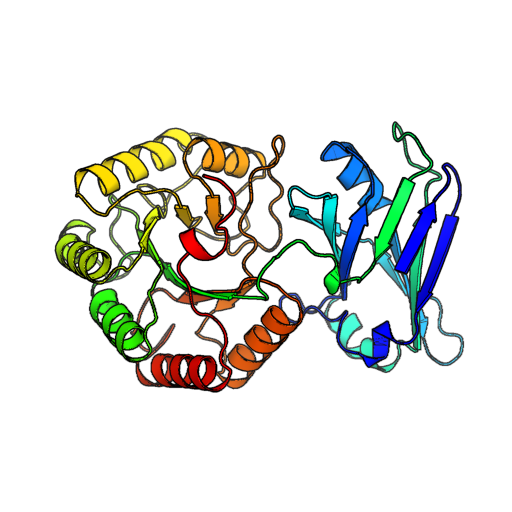294 ? -3.119 -5.821 -9.482 1.00 74.25 294 ALA A CA 1
ATOM 2342 C C . ALA A 1 294 ? -2.966 -7.272 -9.007 1.00 74.25 294 ALA A C 1
ATOM 2344 O O . ALA A 1 294 ? -1.874 -7.832 -9.082 1.00 74.25 294 ALA A O 1
ATOM 2345 N N . VAL A 1 295 ? -4.072 -7.920 -8.637 1.00 74.81 295 VAL A N 1
ATOM 2346 C CA . VAL A 1 295 ? -4.082 -9.319 -8.192 1.00 74.81 295 VAL A CA 1
ATOM 2347 C C . VAL A 1 295 ? -3.600 -10.265 -9.292 1.00 74.81 295 VAL A C 1
ATOM 2349 O O . VAL A 1 295 ? -2.735 -11.104 -9.039 1.00 74.81 295 VAL A O 1
ATOM 2352 N N . ASN A 1 296 ? -4.069 -10.077 -10.530 1.00 73.00 296 ASN A N 1
ATOM 2353 C CA . ASN A 1 296 ? -3.610 -10.845 -11.695 1.00 73.00 296 ASN A CA 1
ATOM 2354 C C . ASN A 1 296 ? -2.127 -10.606 -12.025 1.00 73.00 296 ASN A C 1
ATOM 2356 O O . ASN A 1 296 ? -1.501 -11.434 -12.680 1.00 73.00 296 ASN A O 1
ATOM 2360 N N . ASN A 1 297 ? -1.563 -9.484 -11.573 1.00 67.69 297 ASN A N 1
ATOM 2361 C CA . ASN A 1 297 ? -0.144 -9.154 -11.695 1.00 67.69 297 ASN A CA 1
ATOM 2362 C C . ASN A 1 297 ? 0.662 -9.490 -10.426 1.00 67.69 297 ASN A C 1
ATOM 2364 O O . ASN A 1 297 ? 1.822 -9.088 -10.326 1.00 67.69 297 ASN A O 1
ATOM 2368 N N . HIS A 1 298 ? 0.079 -10.271 -9.505 1.00 70.19 298 HIS A N 1
ATOM 2369 C CA . HIS A 1 298 ? 0.688 -10.698 -8.242 1.00 70.19 298 HIS A CA 1
ATOM 2370 C C . HIS A 1 298 ? 1.121 -9.521 -7.352 1.00 70.19 298 HIS A C 1
ATOM 2372 O O . HIS A 1 298 ? 2.045 -9.641 -6.557 1.00 70.19 298 HIS A O 1
ATOM 2378 N N . GLU A 1 299 ? 0.452 -8.376 -7.476 1.00 72.31 299 GLU A N 1
ATOM 2379 C CA . GLU A 1 299 ? 0.709 -7.181 -6.676 1.00 72.31 299 GLU A CA 1
ATOM 2380 C C . GLU A 1 299 ? -0.189 -7.175 -5.434 1.00 72.31 299 GLU A C 1
ATOM 2382 O O . GLU A 1 299 ? -1.380 -7.492 -5.509 1.00 72.31 299 GLU A O 1
ATOM 2387 N N . ASN A 1 300 ? 0.360 -6.752 -4.295 1.00 76.62 300 ASN A N 1
ATOM 2388 C CA . ASN A 1 300 ? -0.449 -6.466 -3.113 1.00 76.62 300 ASN A CA 1
ATOM 2389 C C . ASN A 1 300 ? -1.136 -5.100 -3.264 1.00 76.62 300 ASN A C 1
ATOM 2391 O O . ASN A 1 300 ? -0.549 -4.132 -3.750 1.00 76.62 300 ASN A O 1
ATOM 2395 N N . VAL A 1 301 ? -2.383 -5.004 -2.822 1.00 78.94 301 VAL A N 1
ATOM 2396 C CA . VAL A 1 301 ? -3.238 -3.820 -2.944 1.00 78.94 301 VAL A CA 1
ATOM 2397 C C . VAL A 1 301 ? -3.595 -3.318 -1.559 1.00 78.94 301 VAL A C 1
ATOM 2399 O O . VAL A 1 301 ? -4.023 -4.105 -0.724 1.00 78.94 301 VAL A O 1
ATOM 2402 N N . ALA A 1 302 ? -3.492 -2.012 -1.337 1.00 83.62 302 ALA A N 1
ATOM 2403 C CA . ALA A 1 302 ? -4.096 -1.371 -0.180 1.00 83.62 302 ALA A CA 1
ATOM 2404 C C . ALA A 1 302 ? -5.226 -0.466 -0.675 1.00 83.62 302 ALA A C 1
ATOM 2406 O O . ALA A 1 302 ? -5.049 0.332 -1.598 1.00 83.62 302 ALA A O 1
ATOM 2407 N N . LEU A 1 303 ? -6.406 -0.643 -0.095 1.00 87.69 303 LEU A N 1
ATOM 2408 C CA . LEU A 1 303 ? -7.595 0.148 -0.368 1.00 87.69 303 LEU A CA 1
ATOM 2409 C C . LEU A 1 303 ? -7.651 1.280 0.652 1.00 87.69 303 LEU A C 1
ATOM 2411 O O . LEU A 1 303 ? -7.794 1.014 1.843 1.00 87.69 303 LEU A O 1
ATOM 2415 N N . TYR A 1 304 ? -7.494 2.514 0.180 1.00 84.50 304 TYR A N 1
ATOM 2416 C CA . TYR A 1 304 ? -7.302 3.700 1.008 1.00 84.50 304 TYR A CA 1
ATOM 2417 C C . TYR A 1 304 ? -8.602 4.469 1.181 1.00 84.50 304 TYR A C 1
ATOM 2419 O O . TYR A 1 304 ? -9.308 4.756 0.207 1.00 84.50 304 TYR A O 1
ATOM 2427 N N . PHE A 1 305 ? -8.864 4.844 2.423 1.00 86.38 305 PHE A N 1
ATOM 2428 C CA . PHE A 1 305 ? -9.954 5.716 2.836 1.00 86.38 305 PHE A CA 1
ATOM 2429 C C . PHE A 1 305 ? -9.600 6.316 4.198 1.00 86.38 305 PHE A C 1
ATOM 2431 O O . PHE A 1 305 ? -8.811 5.731 4.933 1.00 86.38 305 PHE A O 1
ATOM 2438 N N . HIS A 1 306 ? -10.191 7.449 4.561 1.00 85.62 306 HIS A N 1
ATOM 2439 C CA . HIS A 1 306 ? -10.079 7.964 5.928 1.00 85.62 306 HIS A CA 1
ATOM 2440 C C . HIS A 1 306 ? -11.348 7.616 6.705 1.00 85.62 306 HIS A C 1
ATOM 2442 O O . HIS A 1 306 ? -11.292 7.101 7.820 1.00 85.62 306 HIS A O 1
ATOM 2448 N N . ARG A 1 307 ? -12.519 7.820 6.085 1.00 80.81 307 ARG A N 1
ATOM 2449 C CA . ARG A 1 307 ? -13.819 7.789 6.772 1.00 80.81 307 ARG A CA 1
ATOM 2450 C C . ARG A 1 307 ? -14.895 7.022 6.021 1.00 80.81 307 ARG A C 1
ATOM 2452 O O . ARG A 1 307 ? -14.806 6.778 4.819 1.00 80.81 307 ARG A O 1
ATOM 2459 N N . LEU A 1 308 ? -15.946 6.694 6.767 1.00 81.25 308 LEU A N 1
ATOM 2460 C CA . LEU A 1 308 ? -17.207 6.151 6.270 1.00 81.25 308 LEU A CA 1
ATOM 2461 C C . LEU A 1 308 ? -18.293 7.245 6.234 1.00 81.25 308 LEU A C 1
ATOM 2463 O O . LEU A 1 308 ? -19.362 7.099 6.819 1.00 81.25 308 LEU A O 1
ATOM 2467 N N . ASP A 1 309 ? -17.996 8.378 5.602 1.00 74.06 309 ASP A N 1
ATOM 2468 C CA . ASP A 1 309 ? -18.828 9.593 5.616 1.00 74.06 309 ASP A CA 1
ATOM 2469 C C . ASP A 1 309 ? -19.513 9.896 4.271 1.00 74.06 309 ASP A C 1
ATOM 2471 O O . ASP A 1 309 ? -20.254 10.870 4.137 1.00 74.06 309 ASP A O 1
ATOM 2475 N N . GLY A 1 310 ? -19.281 9.056 3.260 1.00 67.62 310 GLY A N 1
ATOM 2476 C CA . GLY A 1 310 ? -19.796 9.226 1.905 1.00 67.62 310 GLY A CA 1
ATOM 2477 C C . GLY A 1 310 ? -18.978 10.142 0.998 1.00 67.62 310 GLY A C 1
ATOM 2478 O O . GLY A 1 310 ? -19.307 10.217 -0.187 1.00 67.62 310 GLY A O 1
ATOM 2479 N N . ILE A 1 311 ? -17.913 10.777 1.499 1.00 71.31 311 ILE A N 1
ATOM 2480 C CA . ILE A 1 311 ? -16.946 11.526 0.685 1.00 71.31 311 ILE A CA 1
ATOM 2481 C C . ILE A 1 311 ? -15.873 10.565 0.169 1.00 71.31 311 ILE A C 1
ATOM 2483 O O . ILE A 1 311 ? -15.684 10.434 -1.042 1.00 71.31 311 ILE A O 1
ATOM 2487 N N . ASP A 1 312 ? -15.227 9.843 1.085 1.00 70.81 312 ASP A N 1
ATOM 2488 C CA . ASP A 1 312 ? -14.210 8.846 0.742 1.00 70.81 312 ASP A CA 1
ATOM 2489 C C . ASP A 1 312 ? -14.844 7.494 0.423 1.00 70.81 312 ASP A C 1
ATOM 2491 O O . ASP A 1 312 ? -14.571 6.872 -0.604 1.00 70.81 312 ASP A O 1
ATOM 2495 N N . MET A 1 313 ? -15.712 7.038 1.322 1.00 80.69 313 MET A N 1
ATOM 2496 C CA . MET A 1 313 ? -16.388 5.753 1.254 1.00 80.69 313 MET A CA 1
ATOM 2497 C C . MET A 1 313 ? -17.703 5.829 2.035 1.00 80.69 313 MET A C 1
ATOM 2499 O O . MET A 1 313 ? -17.830 6.589 2.989 1.00 80.69 313 MET A O 1
ATOM 2503 N N . ASN A 1 314 ? -18.693 5.032 1.642 1.00 87.19 314 ASN A N 1
ATOM 2504 C CA . ASN A 1 314 ? -19.896 4.797 2.440 1.00 87.19 314 ASN A CA 1
ATOM 2505 C C . ASN A 1 314 ? -20.091 3.297 2.668 1.00 87.19 314 ASN A C 1
ATOM 2507 O O . ASN A 1 314 ? -19.455 2.475 2.006 1.00 87.19 314 ASN A O 1
ATOM 2511 N N . GLU A 1 315 ? -20.991 2.957 3.589 1.00 90.56 315 GLU A N 1
ATOM 2512 C CA . GLU A 1 315 ? -21.309 1.571 3.950 1.00 90.56 315 GLU A CA 1
ATOM 2513 C C . GLU A 1 315 ? -21.683 0.718 2.740 1.00 90.56 315 GLU A C 1
ATOM 2515 O O . GLU A 1 315 ? -21.101 -0.345 2.542 1.00 90.56 315 GLU A O 1
ATOM 2520 N N . ALA A 1 316 ? -22.593 1.202 1.889 1.00 89.88 316 ALA A N 1
ATOM 2521 C CA . ALA A 1 316 ? -23.037 0.463 0.708 1.00 89.88 316 ALA A CA 1
ATOM 2522 C C . ALA A 1 316 ? -21.862 0.114 -0.220 1.00 89.88 316 ALA A C 1
ATOM 2524 O O . ALA A 1 316 ? -21.714 -1.028 -0.645 1.00 89.88 316 ALA A O 1
ATOM 2525 N N . ARG A 1 317 ? -20.965 1.072 -0.471 1.00 87.94 317 ARG A N 1
ATOM 2526 C CA . ARG A 1 317 ? -19.766 0.857 -1.287 1.00 87.94 317 ARG A CA 1
ATOM 2527 C C . ARG A 1 317 ? -18.787 -0.108 -0.622 1.00 87.94 317 ARG A C 1
ATOM 2529 O O . ARG A 1 317 ? -18.181 -0.917 -1.321 1.00 87.94 317 ARG A O 1
ATOM 2536 N N . LEU A 1 318 ? -18.612 -0.027 0.698 1.00 92.00 318 LEU A N 1
ATOM 2537 C CA . LEU A 1 318 ? -17.757 -0.960 1.431 1.00 92.00 318 LEU A CA 1
ATOM 2538 C C . LEU A 1 318 ? -18.292 -2.394 1.308 1.00 92.00 318 LEU A C 1
ATOM 2540 O O . LEU A 1 318 ? -17.519 -3.297 0.987 1.00 92.00 318 LEU A O 1
ATOM 2544 N N . HIS A 1 319 ? -19.604 -2.587 1.469 1.00 94.56 319 HIS A N 1
ATOM 2545 C CA . HIS A 1 319 ? -20.270 -3.869 1.232 1.00 94.56 319 HIS A CA 1
ATOM 2546 C C . HIS A 1 319 ? -20.068 -4.367 -0.205 1.00 94.56 319 HIS A C 1
ATOM 2548 O O . HIS A 1 319 ? -19.601 -5.488 -0.388 1.00 94.56 319 HIS A O 1
ATOM 2554 N N . ASP A 1 320 ? -20.308 -3.522 -1.213 1.00 93.94 320 ASP A N 1
ATOM 2555 C CA . ASP A 1 320 ? -20.158 -3.882 -2.632 1.00 93.94 320 ASP A CA 1
ATOM 2556 C C . ASP A 1 320 ? -18.734 -4.331 -3.002 1.00 93.94 320 ASP A C 1
ATOM 2558 O O . ASP A 1 320 ? -18.534 -5.134 -3.923 1.00 93.94 320 ASP A O 1
ATOM 2562 N N . ILE A 1 321 ? -17.721 -3.752 -2.351 1.00 93.12 321 ILE A N 1
ATOM 2563 C CA . ILE A 1 321 ? -16.319 -4.131 -2.547 1.00 93.12 321 ILE A CA 1
ATOM 2564 C C . ILE A 1 321 ? -16.025 -5.437 -1.809 1.00 93.12 321 ILE A C 1
ATOM 2566 O O . ILE A 1 321 ? -15.405 -6.322 -2.398 1.00 93.12 321 ILE A O 1
ATOM 2570 N N . CYS A 1 322 ? -16.471 -5.579 -0.558 1.00 95.56 322 CYS A N 1
ATOM 2571 C CA . CYS A 1 322 ? -16.243 -6.787 0.235 1.00 95.56 322 CYS A CA 1
ATOM 2572 C C . CYS A 1 322 ? -16.906 -8.017 -0.389 1.00 95.56 322 CYS A C 1
ATOM 2574 O O . CYS A 1 322 ? -16.244 -9.037 -0.554 1.00 95.56 322 CYS A O 1
ATOM 2576 N N . GLU A 1 323 ? -18.167 -7.903 -0.803 1.00 96.44 323 GLU A N 1
ATOM 2577 C CA . GLU A 1 323 ? -18.896 -8.971 -1.491 1.00 96.44 323 GLU A CA 1
ATOM 2578 C C . GLU A 1 323 ? -18.187 -9.370 -2.788 1.00 96.44 323 GLU A C 1
ATOM 2580 O O . GLU A 1 323 ? -17.917 -10.545 -3.022 1.00 96.44 323 GLU A O 1
ATOM 2585 N N . TRP A 1 324 ? -17.764 -8.393 -3.595 1.00 95.19 324 TRP A N 1
ATOM 2586 C CA . TRP A 1 324 ? -17.043 -8.685 -4.832 1.00 95.19 324 TRP A CA 1
ATOM 2587 C C . TRP A 1 324 ? -15.688 -9.370 -4.594 1.00 95.19 324 TRP A C 1
ATOM 2589 O O . TRP A 1 324 ? -15.323 -10.275 -5.346 1.00 95.19 324 TRP A O 1
ATOM 2599 N N . LEU A 1 325 ? -14.930 -8.962 -3.569 1.00 94.69 325 LEU A N 1
ATOM 2600 C CA . LEU A 1 325 ? -13.675 -9.624 -3.189 1.00 94.69 325 LEU A CA 1
ATOM 2601 C C . LEU A 1 325 ? -13.926 -11.068 -2.736 1.00 94.69 325 LEU A C 1
ATOM 2603 O O . LEU A 1 325 ? -13.177 -11.969 -3.129 1.00 94.69 325 LEU A O 1
ATOM 2607 N N . TYR A 1 326 ? -14.997 -11.278 -1.967 1.00 94.38 326 TYR A N 1
ATOM 2608 C CA . TYR A 1 326 ? -15.417 -12.578 -1.452 1.00 94.38 326 TYR A CA 1
ATOM 2609 C C . TYR A 1 326 ? -15.780 -13.529 -2.591 1.00 94.38 326 TYR A C 1
ATOM 2611 O O . TYR A 1 326 ? -15.199 -14.609 -2.701 1.00 94.38 326 TYR A O 1
ATOM 2619 N N . ASP A 1 327 ? -16.634 -13.081 -3.511 1.00 93.88 327 ASP A N 1
ATOM 2620 C CA . ASP A 1 327 ? -17.061 -13.841 -4.688 1.00 93.88 327 ASP A CA 1
ATOM 2621 C C . ASP A 1 327 ? -15.897 -14.211 -5.614 1.00 93.88 327 ASP A C 1
ATOM 2623 O O . ASP A 1 327 ? -15.902 -15.258 -6.266 1.00 93.88 327 ASP A O 1
ATOM 2627 N N . LYS A 1 328 ? -14.880 -13.346 -5.698 1.00 88.75 328 LYS A N 1
ATOM 2628 C CA . LYS A 1 328 ? -13.669 -13.600 -6.490 1.00 88.75 328 LYS A CA 1
ATOM 2629 C C . LYS A 1 328 ? -12.648 -14.481 -5.776 1.00 88.75 328 LYS A C 1
ATOM 2631 O O . LYS A 1 328 ? -11.667 -14.866 -6.412 1.00 88.75 328 LYS A O 1
ATOM 2636 N N . GLY A 1 329 ? -12.848 -14.790 -4.495 1.00 89.12 329 GLY A N 1
ATOM 2637 C CA . GLY A 1 329 ? -11.876 -15.519 -3.684 1.00 89.12 329 GLY A CA 1
ATOM 2638 C C . GLY A 1 329 ? -10.542 -14.779 -3.549 1.00 89.12 329 GLY A C 1
ATOM 2639 O O . GLY A 1 329 ? -9.499 -15.418 -3.411 1.00 89.12 329 GLY A O 1
ATOM 2640 N N . ILE A 1 330 ? -10.550 -13.443 -3.637 1.00 88.12 330 ILE A N 1
ATOM 2641 C CA . ILE A 1 330 ? -9.338 -12.632 -3.500 1.00 88.12 330 ILE A CA 1
ATOM 2642 C C . ILE A 1 330 ? -8.993 -12.537 -2.007 1.00 88.12 330 ILE A C 1
ATOM 2644 O O . ILE A 1 330 ? -9.832 -12.085 -1.226 1.00 88.12 330 ILE A O 1
ATOM 2648 N N . PRO A 1 331 ? -7.776 -12.923 -1.577 1.00 88.81 331 PRO A N 1
ATOM 2649 C CA . PRO A 1 331 ? -7.414 -12.870 -0.167 1.00 88.81 331 PRO A CA 1
ATOM 2650 C C . PRO A 1 331 ? -7.370 -11.431 0.350 1.00 88.81 331 PRO A C 1
ATOM 2652 O O . PRO A 1 331 ? -6.569 -10.620 -0.126 1.00 88.81 331 PRO A O 1
ATOM 2655 N N . VAL A 1 332 ? -8.183 -11.142 1.365 1.00 92.69 332 VAL A N 1
ATOM 2656 C CA . VAL A 1 332 ? -8.124 -9.891 2.128 1.00 92.69 332 VAL A CA 1
ATOM 2657 C C . VAL A 1 332 ? -7.403 -10.153 3.443 1.00 92.69 332 VAL A C 1
ATOM 2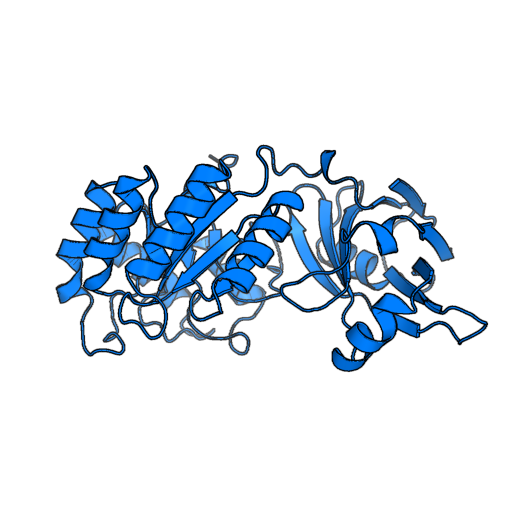659 O O . VAL A 1 332 ? -7.785 -11.042 4.203 1.00 92.69 332 VAL A O 1
ATOM 2662 N N . VAL A 1 333 ? -6.325 -9.419 3.700 1.00 90.44 333 VAL A N 1
ATOM 2663 C CA . VAL A 1 333 ? -5.399 -9.683 4.803 1.00 90.44 333 VAL A CA 1
ATOM 2664 C C . VAL A 1 333 ? -4.912 -8.390 5.457 1.00 90.44 333 VAL A C 1
ATOM 2666 O O . VAL A 1 333 ? -4.994 -7.316 4.871 1.00 90.44 333 VAL A O 1
ATOM 2669 N N . LYS A 1 334 ? -4.327 -8.515 6.650 1.00 91.00 334 LYS A N 1
ATOM 2670 C CA . LYS A 1 334 ? -3.630 -7.420 7.346 1.00 91.00 334 LYS A CA 1
ATOM 2671 C C . LYS A 1 334 ? -2.198 -7.253 6.827 1.00 91.00 334 LYS A C 1
ATOM 2673 O O . LYS A 1 334 ? -1.684 -8.164 6.168 1.00 91.00 334 LYS A O 1
ATOM 2678 N N . TYR A 1 335 ? -1.508 -6.162 7.160 1.00 86.25 335 TYR A N 1
ATOM 2679 C CA . TYR A 1 335 ? -0.127 -5.934 6.724 1.00 86.25 335 TYR A CA 1
ATOM 2680 C C . TYR A 1 335 ? 0.816 -7.059 7.164 1.00 86.25 335 TYR A C 1
ATOM 2682 O O . TYR A 1 335 ? 1.593 -7.556 6.346 1.00 86.25 335 TYR A O 1
ATOM 2690 N N . SER A 1 336 ? 0.681 -7.549 8.401 1.00 85.62 336 SER A N 1
ATOM 2691 C CA . SER A 1 336 ? 1.444 -8.708 8.909 1.00 85.62 336 SER A CA 1
ATOM 2692 C C . SER A 1 336 ? 1.323 -9.972 8.053 1.00 85.62 336 SER A C 1
ATOM 2694 O O . SER A 1 336 ? 2.238 -10.790 8.013 1.00 85.62 336 SER A O 1
ATOM 2696 N N . HIS A 1 337 ? 0.210 -10.137 7.340 1.00 83.31 337 HIS A N 1
ATOM 2697 C CA . HIS A 1 337 ? -0.078 -11.308 6.510 1.00 83.31 337 HIS A CA 1
ATOM 2698 C C . HIS A 1 337 ? 0.171 -11.060 5.020 1.00 83.31 337 HIS A C 1
ATOM 2700 O O . HIS A 1 337 ? 0.259 -12.011 4.232 1.00 83.31 337 HIS A O 1
ATOM 2706 N N . MET A 1 338 ? 0.314 -9.797 4.610 1.00 75.19 338 MET A N 1
ATOM 2707 C CA . MET A 1 338 ? 0.799 -9.470 3.273 1.00 75.19 338 MET A CA 1
ATOM 2708 C C . MET A 1 338 ? 2.236 -9.957 3.068 1.00 75.19 338 MET A C 1
ATOM 2710 O O . MET A 1 338 ? 2.565 -10.374 1.957 1.00 75.19 338 MET A O 1
ATOM 2714 N N . PHE A 1 339 ? 3.045 -9.989 4.134 1.00 63.75 339 PHE A N 1
ATOM 2715 C CA . PHE A 1 339 ? 4.483 -10.274 4.077 1.00 63.75 339 PHE A CA 1
ATOM 2716 C C . PHE A 1 339 ? 4.932 -11.234 5.200 1.00 63.75 339 PHE A C 1
ATOM 2718 O O . PHE A 1 339 ? 5.607 -10.813 6.137 1.00 63.75 339 PHE A O 1
ATOM 2725 N N . PRO A 1 340 ? 4.561 -12.526 5.124 1.00 54.22 340 PRO A N 1
ATOM 2726 C CA . PRO A 1 340 ? 4.737 -13.476 6.227 1.00 54.22 340 PRO A CA 1
ATOM 2727 C C . PRO A 1 340 ? 6.191 -13.925 6.485 1.00 54.22 340 PRO A C 1
ATOM 2729 O O . PRO A 1 340 ? 6.480 -14.444 7.561 1.00 54.22 340 PRO A O 1
ATOM 2732 N N . ASP A 1 341 ? 7.113 -13.730 5.536 1.00 49.16 341 ASP A N 1
ATOM 2733 C CA . ASP A 1 341 ? 8.388 -14.471 5.486 1.00 49.16 341 ASP A CA 1
ATOM 2734 C C . ASP A 1 341 ? 9.595 -13.804 6.170 1.00 49.16 341 ASP A C 1
ATOM 2736 O O . ASP A 1 341 ? 10.739 -14.055 5.791 1.00 49.16 341 ASP A O 1
ATOM 2740 N N . ARG A 1 342 ? 9.395 -12.959 7.186 1.00 49.34 342 ARG A N 1
ATOM 2741 C CA . ARG A 1 342 ? 10.511 -12.474 8.022 1.00 49.34 342 ARG A CA 1
ATOM 2742 C C . ARG A 1 342 ? 10.094 -12.363 9.486 1.00 49.34 342 ARG A C 1
ATOM 2744 O O . ARG A 1 342 ? 9.818 -11.271 9.973 1.00 49.34 342 ARG A O 1
ATOM 2751 N N . LYS A 1 343 ? 10.028 -13.516 10.151 1.00 34.72 343 LYS A N 1
ATOM 2752 C CA . LYS A 1 343 ? 10.205 -13.614 11.604 1.00 34.72 343 LYS A CA 1
ATOM 2753 C C . LYS A 1 343 ? 11.671 -13.842 11.923 1.00 34.72 343 LYS A C 1
ATOM 2755 O O . LYS A 1 343 ? 12.309 -14.591 11.147 1.00 34.72 343 LYS A O 1
#

Secondary structure (DSSP, 8-state):
-EEEE-TT-EEEEEESHHHHSSTTEETTTTEEEEEEEEES---HHHHHHHHHTEEEEEEESSSPPPEEEEEEEEEE-TTSEEEEEE--SSHHHHHHHHTTEEEEEEEEEGGG-SS--S-EEEEES-GGGSS-TT---EEEEEES--TTHHHHHHHHHHTT---EEEE-SSS--TTS--HHHHHHHHHHHHHTT-EEEE--SSS---TTTHHHHHHHHHHHHHHTT-----EEEPPS-TTS--HHHHHHHHHHSSEEE-S-S--PPSSS---EE--EEEETTS-HHHHHHHHHHHHHTT--EEEEES-SSSSS--HHHHHHHHHHHHHTTPPB--HHHHS-S--

Sequence (343 aa):
MKVTIDKNKTVQLFNRSWVKAGVIRDMRYNCISFWMKIDGDYTLEELQEIVAMVRLEFDGADGTKPITYNTYLKSFNSTGWVRVFLYPWNIKSLDRNMDKICRLKLVFDTNNTGSLKGPFTVCIDDITLIPIISGGKVCFSADDGHSSWESVENILNQYGYKGCYNVFPAKDYADGEHYSDILDTLKKITGNGGEIASHSYTHDVHKNNLWEELTRSKETLQKDHLGEINFMGIPGGYSIWTGDMIADCHQVYFGVRSTLPSICSKGEKVPVFSTVPIILSDNLESIKNKIAWAVNNHENVALYFHRLDGIDMNEARLHDICEWLYDKGIPVVKYSHMFPDRK

Radius of gyration: 21.38 Å; chains: 1; bounding box: 55×35×67 Å

pLDDT: mean 74.25, std 16.25, range [32.28, 97.0]

Foldseek 3Di:
DKDKAFAQDKDKDKDQVQLVVCQQQQLLQRWGKWKKAKPDDDAPVLVQLQLQQKKKWFDFPDPPHTDIFGWGWFDDAPRRMTIITTDDPDSVVCVVCSVRGRMIMIIRRNNPRPPDDDTIMMDIHPLVPPPLVDFAAEAEEAEQADLQVLVVQVLLVVLPFAHEYEYAADEQGPVRDHNVNCLVVLVVSVVSPHHYEYQFHHLDDAPVCLLVRQPVRQVVCVVSVSPHHQEHEHRDDDPGDALCSLVSSVVRHLEYEYPDSHHHRNDDNRDHQPASEDQQQDDLVSSLVSSVSCRVSRGYHYYYDHHCPVNRHHPVSSNVVSVSCSVVVRHYHHPCVSDVPDD